Protein AF-A0A8T3R4L8-F1 (afdb_monomer_lite)

Secondary structure (DSSP, 8-state):
----HHHHHHSHHHHHHHHHHTT--THHHHHHHHHHHHHHHHHHHHHHHHHHHHHHHHHHHHHHHTT--TTSHHHHHHHHHHHHHHHHHHHHHHHHHHHHHHHHHHHHHSPPPPPTTSPPSSGGG-------S-PPPSEEESSS-TTSPPPTTS-EEEPPPHHHHHHHTT-EEHHHHHHHH-TT--EE-THHHHHHHHHHHHHHHIIIIIS-PPP----SS----

Sequence (225 aa):
MSVGLQRLREDADAIREGATRKGEDPTLIDRALELDSERRRLLAETESLKAERNAASKRIGEAIKDGAAPDGPEVADLRATSTAAGERIKGLDEALAPTEAALDDQLLRIPNPPDADIPVGGEEANVTVRTWGELLGRDQPLIGEVGADAPADGPIWTRKPHWELGETLDIIDNARGAKIAGSGFPVYKGAGSALQRALINWFLDVHTRENGMTEVWPPAVVNTA

Foldseek 3Di:
DFCDPVCLVVPLPLLLVLCVLVVHHSCLSVLLVVLVVLLVVLVVLLVVLVVLLVVLVVVLVVCVVVPHDCPHPSNVVSVVSNVVSVVVSVVSVVVNVVSVVVSVVSRVPRDDGDDPPDFRDPPVRDDDPDDDDDDFDQKAAPDDDGRDDHDPPHDIDGDDDPVVVCVVVVQWAQPVLCVPPRHPGIDGDDVNVVVVVVVVVVVVCCCVVVVPDDDDDDDPDDDPD

pLDDT: mean 92.64, std 6.11, range [49.28, 98.44]

Structure (mmCIF, N/CA/C/O backbone):
data_AF-A0A8T3R4L8-F1
#
_entry.id   AF-A0A8T3R4L8-F1
#
loop_
_atom_site.group_PDB
_atom_site.id
_atom_site.type_symbol
_atom_site.label_atom_id
_atom_site.label_alt_id
_atom_site.label_comp_id
_atom_site.label_asym_id
_atom_site.label_entity_id
_atom_site.label_seq_id
_atom_site.pdbx_PDB_ins_code
_atom_site.Cartn_x
_atom_site.Cartn_y
_atom_site.Cartn_z
_atom_site.occupancy
_atom_site.B_iso_or_equiv
_atom_site.auth_seq_id
_atom_site.auth_comp_id
_atom_site.auth_asym_id
_atom_site.auth_atom_id
_atom_site.pdbx_PDB_model_num
ATOM 1 N N . MET A 1 1 ? -2.750 -4.997 1.387 1.00 49.28 1 MET A N 1
ATOM 2 C CA . MET A 1 1 ? -2.667 -5.876 2.573 1.00 49.28 1 MET A CA 1
ATOM 3 C C . MET A 1 1 ? -1.897 -5.121 3.639 1.00 49.28 1 MET A C 1
ATOM 5 O O . MET A 1 1 ? -0.700 -4.934 3.465 1.00 49.28 1 MET A O 1
ATOM 9 N N . SER A 1 2 ? -2.593 -4.600 4.648 1.00 67.81 2 SER A N 1
ATOM 10 C CA . SER A 1 2 ? -1.986 -3.921 5.797 1.00 67.81 2 SER A CA 1
ATOM 11 C C . SER A 1 2 ? -1.444 -4.944 6.798 1.00 67.81 2 SER A C 1
ATOM 13 O O . SER A 1 2 ? -1.841 -6.114 6.797 1.00 67.81 2 SER A O 1
ATOM 15 N N . VAL A 1 3 ? -0.522 -4.510 7.656 1.00 80.56 3 VAL A N 1
ATOM 16 C CA . VAL A 1 3 ? -0.105 -5.290 8.823 1.00 80.56 3 VAL A CA 1
ATOM 17 C C . VAL A 1 3 ? -1.321 -5.431 9.741 1.00 80.56 3 VAL A C 1
ATOM 19 O O . VAL A 1 3 ? -1.802 -4.450 10.296 1.00 80.56 3 VAL A O 1
ATOM 22 N N . GLY A 1 4 ? -1.867 -6.641 9.868 1.00 88.62 4 GLY A N 1
ATOM 23 C CA . GLY A 1 4 ? -3.032 -6.874 10.725 1.00 88.62 4 GLY A CA 1
ATOM 24 C C . GLY A 1 4 ? -2.736 -6.573 12.199 1.00 88.62 4 GLY A C 1
ATOM 25 O O . GLY A 1 4 ? -1.610 -6.762 12.660 1.00 88.62 4 GLY A O 1
ATOM 26 N N . LEU A 1 5 ? -3.762 -6.176 12.961 1.00 92.62 5 LEU A N 1
ATOM 27 C CA . LEU A 1 5 ? -3.635 -5.807 14.382 1.00 92.62 5 LEU A CA 1
ATOM 28 C C . LEU A 1 5 ? -2.987 -6.888 15.251 1.00 92.62 5 LEU A C 1
ATOM 30 O O . LEU A 1 5 ? -2.264 -6.571 16.190 1.00 92.62 5 LEU A O 1
ATOM 34 N N . GLN A 1 6 ? -3.236 -8.165 14.954 1.00 93.44 6 GLN A N 1
ATOM 35 C CA . GLN A 1 6 ? -2.597 -9.259 15.682 1.00 93.44 6 GLN A CA 1
ATOM 36 C C . GLN A 1 6 ? -1.076 -9.219 15.504 1.00 93.44 6 GLN A C 1
ATOM 38 O O . GLN A 1 6 ? -0.344 -9.167 16.488 1.00 93.44 6 GLN A O 1
ATOM 43 N N . ARG A 1 7 ? -0.612 -9.151 14.252 1.00 92.31 7 ARG A N 1
ATOM 44 C CA . ARG A 1 7 ? 0.815 -9.082 13.935 1.00 92.31 7 ARG A CA 1
ATOM 45 C C . ARG A 1 7 ? 1.454 -7.806 14.479 1.00 92.31 7 ARG A C 1
ATOM 47 O O . ARG A 1 7 ? 2.560 -7.871 14.992 1.00 92.31 7 ARG A O 1
ATOM 54 N N . LEU A 1 8 ? 0.743 -6.675 14.434 1.00 94.25 8 LEU A N 1
ATOM 55 C CA . LEU A 1 8 ? 1.206 -5.421 15.035 1.00 94.25 8 LEU A CA 1
ATOM 56 C C . LEU A 1 8 ? 1.551 -5.589 16.522 1.00 94.25 8 LEU A C 1
ATOM 58 O O . LEU A 1 8 ? 2.537 -5.031 16.986 1.00 94.25 8 LEU A O 1
ATOM 62 N N . ARG A 1 9 ? 0.749 -6.357 17.267 1.00 94.44 9 ARG A N 1
ATOM 63 C CA . ARG A 1 9 ? 0.952 -6.585 18.705 1.00 94.44 9 ARG A CA 1
ATOM 64 C C . ARG A 1 9 ? 2.033 -7.621 18.995 1.00 94.44 9 ARG A C 1
ATOM 66 O O . ARG A 1 9 ? 2.776 -7.460 19.955 1.00 94.44 9 ARG A O 1
ATOM 73 N N . GLU A 1 10 ? 2.064 -8.696 18.217 1.00 95.56 10 GLU A N 1
ATOM 74 C CA . GLU A 1 10 ? 2.959 -9.836 18.447 1.00 95.56 10 GLU A CA 1
ATOM 75 C C . GLU A 1 10 ? 4.384 -9.575 17.945 1.00 95.56 10 GLU A C 1
ATOM 77 O O . GLU A 1 10 ? 5.328 -10.118 18.509 1.00 95.56 10 GLU A O 1
ATOM 82 N N . ASP A 1 11 ? 4.539 -8.742 16.912 1.00 94.25 11 ASP A N 1
ATOM 83 C CA . ASP A 1 11 ? 5.783 -8.603 16.146 1.00 94.25 11 ASP A CA 1
ATOM 84 C C . ASP A 1 11 ? 6.138 -7.132 15.852 1.00 94.25 11 ASP A C 1
ATOM 86 O O . ASP A 1 11 ? 6.651 -6.775 14.789 1.00 94.25 11 ASP A O 1
ATOM 90 N N . ALA A 1 12 ? 5.818 -6.238 16.794 1.00 94.69 12 ALA A N 1
ATOM 91 C CA . ALA A 1 12 ? 6.016 -4.794 16.646 1.00 94.69 12 ALA A CA 1
ATOM 92 C C . ALA A 1 12 ? 7.463 -4.423 16.287 1.00 94.69 12 ALA A C 1
ATOM 94 O O . ALA A 1 12 ? 7.687 -3.556 15.444 1.00 94.69 12 ALA A O 1
ATOM 95 N N . ASP A 1 13 ? 8.441 -5.086 16.908 1.00 94.38 13 ASP A N 1
ATOM 96 C CA . ASP A 1 13 ? 9.860 -4.790 16.706 1.00 94.38 13 ASP A CA 1
ATOM 97 C C . ASP A 1 13 ? 10.319 -5.123 15.285 1.00 94.38 13 ASP A C 1
ATOM 99 O O . ASP A 1 13 ? 10.977 -4.294 14.657 1.00 94.38 13 ASP A O 1
ATOM 103 N N . ALA A 1 14 ? 9.895 -6.260 14.722 1.00 92.88 14 ALA A N 1
ATOM 104 C CA . ALA A 1 14 ? 10.231 -6.593 13.340 1.00 92.88 14 ALA A CA 1
ATOM 105 C C . ALA A 1 14 ? 9.545 -5.650 12.341 1.00 92.88 14 ALA A C 1
ATOM 107 O O . ALA A 1 14 ? 10.103 -5.337 11.289 1.00 92.88 14 ALA A O 1
ATOM 108 N N . ILE A 1 15 ? 8.343 -5.157 12.659 1.00 94.88 15 ILE A N 1
ATOM 109 C CA . ILE A 1 15 ? 7.658 -4.165 11.820 1.00 94.88 15 ILE A CA 1
ATOM 110 C C . ILE A 1 15 ? 8.384 -2.812 11.884 1.00 94.88 15 ILE A C 1
ATOM 112 O O . ILE A 1 15 ? 8.581 -2.192 10.838 1.00 94.88 15 ILE A O 1
ATOM 116 N N . ARG A 1 16 ? 8.837 -2.372 13.068 1.00 95.25 16 ARG A N 1
ATOM 117 C CA . ARG A 1 16 ? 9.664 -1.157 13.226 1.00 95.25 16 ARG A CA 1
ATOM 118 C C . ARG A 1 16 ? 10.977 -1.268 12.461 1.00 95.25 16 ARG A C 1
ATOM 120 O O . ARG A 1 16 ? 11.362 -0.335 11.754 1.00 95.25 16 ARG A O 1
ATOM 127 N N . GLU A 1 17 ? 11.653 -2.406 12.579 1.00 93.75 17 GLU A N 1
ATOM 128 C CA . GLU A 1 17 ? 12.879 -2.674 11.835 1.00 93.75 17 GLU A CA 1
ATOM 129 C C . GLU A 1 17 ? 12.603 -2.661 10.328 1.00 93.75 17 GLU A C 1
ATOM 131 O O . GLU A 1 17 ? 13.320 -2.010 9.573 1.00 93.75 17 GLU A O 1
ATOM 136 N N . GLY A 1 18 ? 11.521 -3.304 9.886 1.00 93.88 18 GLY A N 1
ATOM 137 C CA . GLY A 1 18 ? 11.107 -3.324 8.488 1.00 93.88 18 GLY A CA 1
ATOM 138 C C . GLY A 1 18 ? 10.806 -1.936 7.919 1.00 93.88 18 GLY A C 1
ATOM 139 O O . GLY A 1 18 ? 11.210 -1.646 6.792 1.00 93.88 18 GLY A O 1
ATOM 140 N N . ALA A 1 19 ? 10.148 -1.070 8.694 1.00 94.19 19 ALA A N 1
ATOM 141 C CA . ALA A 1 19 ? 9.933 0.331 8.334 1.00 94.19 19 ALA A CA 1
ATOM 142 C C . ALA A 1 19 ? 11.269 1.078 8.210 1.00 94.19 19 ALA A C 1
ATOM 144 O O . ALA A 1 19 ? 11.543 1.685 7.178 1.00 94.19 19 ALA A O 1
ATOM 145 N N . THR A 1 20 ? 12.155 0.919 9.196 1.00 94.31 20 THR A N 1
ATOM 146 C CA . THR A 1 20 ? 13.492 1.536 9.188 1.00 94.31 20 THR A CA 1
ATOM 147 C C . THR A 1 20 ? 14.319 1.085 7.981 1.00 94.31 20 THR A C 1
ATOM 149 O O . THR A 1 20 ? 14.926 1.908 7.298 1.00 94.31 20 THR A O 1
ATOM 152 N N . ARG A 1 21 ? 14.302 -0.215 7.654 1.00 93.88 21 ARG A N 1
ATOM 153 C CA . ARG A 1 21 ? 14.977 -0.786 6.474 1.00 93.88 21 ARG A CA 1
ATOM 154 C C . ARG A 1 21 ? 14.448 -0.217 5.155 1.00 93.88 21 ARG A C 1
ATOM 156 O O . ARG A 1 21 ? 15.189 -0.194 4.178 1.00 93.88 21 ARG A O 1
ATOM 163 N N . LYS A 1 22 ? 13.193 0.239 5.126 1.00 92.56 22 LYS A N 1
ATOM 164 C CA . LYS A 1 22 ? 12.566 0.917 3.982 1.00 92.56 22 LYS A CA 1
ATOM 165 C C . LYS A 1 22 ? 12.757 2.437 3.980 1.00 92.56 22 LYS A C 1
ATOM 167 O O . LYS A 1 22 ? 12.274 3.090 3.063 1.00 92.56 22 LYS A O 1
ATOM 172 N N . GLY A 1 23 ? 13.454 2.991 4.974 1.00 91.50 23 GLY A N 1
ATOM 173 C CA . GLY A 1 23 ? 13.623 4.436 5.130 1.00 91.50 23 GLY A CA 1
ATOM 174 C C . GLY A 1 23 ? 12.367 5.158 5.627 1.00 91.50 23 GLY A C 1
ATOM 175 O O . GLY A 1 23 ? 12.284 6.375 5.495 1.00 91.50 23 GLY A O 1
ATOM 176 N N . GLU A 1 24 ? 11.402 4.424 6.183 1.00 93.12 24 GLU A N 1
ATOM 177 C CA . GLU A 1 24 ? 10.160 4.964 6.738 1.00 93.12 24 GLU A CA 1
ATOM 178 C C . GLU A 1 24 ? 10.297 5.251 8.238 1.00 93.12 24 GLU A C 1
ATOM 180 O O . GLU A 1 24 ? 11.146 4.681 8.928 1.00 93.12 24 GLU A O 1
ATOM 185 N N . ASP A 1 25 ? 9.430 6.121 8.757 1.00 93.88 25 ASP A N 1
ATOM 186 C CA . ASP A 1 25 ? 9.415 6.495 10.173 1.00 93.88 25 ASP A CA 1
ATOM 187 C C . ASP A 1 25 ? 8.881 5.341 11.058 1.00 93.88 25 ASP A C 1
ATOM 189 O O . ASP A 1 25 ? 7.700 4.983 10.963 1.00 93.88 25 ASP A O 1
ATOM 193 N N . PRO A 1 26 ? 9.698 4.752 11.958 1.00 94.38 26 PRO A N 1
ATOM 194 C CA . PRO A 1 26 ? 9.255 3.655 12.817 1.00 94.38 26 PRO A CA 1
ATOM 195 C C . PRO A 1 26 ? 8.237 4.091 13.882 1.00 94.38 26 PRO A C 1
ATOM 197 O O . PRO A 1 26 ? 7.519 3.240 14.413 1.00 94.38 26 PRO A O 1
ATOM 200 N N . THR A 1 27 ? 8.109 5.392 14.172 1.00 95.62 27 THR A N 1
ATOM 201 C CA . THR A 1 27 ? 7.123 5.899 15.144 1.00 95.62 27 THR A CA 1
ATOM 202 C C . THR A 1 27 ? 5.682 5.688 14.677 1.00 95.62 27 THR A C 1
ATOM 204 O O . THR A 1 27 ? 4.749 5.698 15.486 1.00 95.62 27 THR A O 1
ATOM 207 N N . LEU A 1 28 ? 5.480 5.395 13.385 1.00 94.25 28 LEU A N 1
ATOM 208 C CA . LEU A 1 28 ? 4.178 5.010 12.854 1.00 94.25 28 LEU A CA 1
ATOM 209 C C . LEU A 1 28 ? 3.610 3.766 13.559 1.00 94.25 28 LEU A C 1
ATOM 211 O O . LEU A 1 28 ? 2.398 3.680 13.774 1.00 94.25 28 LEU A O 1
ATOM 215 N N . ILE A 1 29 ? 4.479 2.827 13.945 1.00 96.19 29 ILE A N 1
ATOM 216 C CA . ILE A 1 29 ? 4.110 1.594 14.647 1.00 96.19 29 ILE A CA 1
ATOM 217 C C . ILE A 1 29 ? 3.700 1.915 16.084 1.00 96.19 29 ILE A C 1
ATOM 219 O O . ILE A 1 29 ? 2.686 1.409 16.564 1.00 96.19 29 ILE A O 1
ATOM 223 N N . ASP A 1 30 ? 4.455 2.786 16.755 1.00 95.75 30 ASP A N 1
ATOM 224 C CA . ASP A 1 30 ? 4.169 3.200 18.130 1.00 95.75 30 ASP A CA 1
ATOM 225 C C . ASP A 1 30 ? 2.808 3.882 18.212 1.00 95.75 30 ASP A C 1
ATOM 227 O O . ASP A 1 30 ? 1.971 3.519 19.040 1.00 95.75 30 ASP A O 1
ATOM 231 N N . ARG A 1 31 ? 2.529 4.783 17.267 1.00 96.38 31 ARG A N 1
ATOM 232 C CA . ARG A 1 31 ? 1.238 5.457 17.195 1.00 96.38 31 ARG A CA 1
ATOM 233 C C . ARG A 1 31 ? 0.079 4.485 16.963 1.00 96.38 31 ARG A C 1
ATOM 235 O O . ARG A 1 31 ? -0.984 4.647 17.560 1.00 96.38 31 ARG A O 1
ATOM 242 N N . ALA A 1 32 ? 0.270 3.468 16.122 1.00 96.88 32 ALA A N 1
ATOM 243 C CA . ALA A 1 32 ? -0.743 2.438 15.901 1.00 96.88 32 ALA A CA 1
ATOM 244 C C . ALA A 1 32 ? -0.991 1.599 17.168 1.00 96.88 32 ALA A C 1
ATOM 246 O O . ALA A 1 32 ? -2.138 1.302 17.497 1.00 96.88 32 ALA A O 1
ATOM 247 N N . LEU A 1 33 ? 0.065 1.257 17.914 1.00 97.44 33 LEU A N 1
ATOM 248 C CA . LEU A 1 33 ? -0.043 0.532 19.184 1.00 97.44 33 LEU A CA 1
ATOM 249 C C . LEU A 1 33 ? -0.745 1.354 20.270 1.00 97.44 33 LEU A C 1
ATOM 251 O O . LEU A 1 33 ? -1.548 0.805 21.026 1.00 97.44 33 LEU A O 1
ATOM 255 N N . GLU A 1 34 ? -0.481 2.660 20.340 1.00 97.88 34 GLU A N 1
ATOM 256 C CA . GLU A 1 34 ? -1.188 3.583 21.234 1.00 97.88 34 GLU A CA 1
ATOM 257 C C 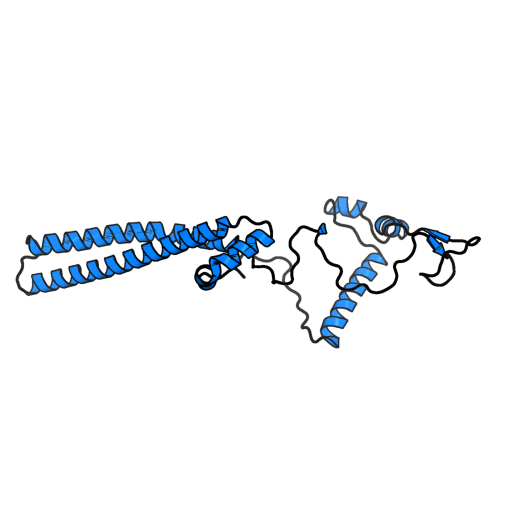. GLU A 1 34 ? -2.686 3.624 20.927 1.00 97.88 34 GLU A C 1
ATOM 259 O O . GLU A 1 34 ? -3.505 3.456 21.830 1.00 97.88 34 GLU A O 1
ATOM 264 N N . LEU A 1 35 ? -3.046 3.805 19.652 1.00 98.00 35 LEU A N 1
ATOM 265 C CA . LEU A 1 35 ? -4.438 3.842 19.200 1.00 98.00 35 LEU A CA 1
ATOM 266 C C . LEU A 1 35 ? -5.149 2.504 19.443 1.00 98.00 35 LEU A C 1
ATOM 268 O O . LEU A 1 35 ? -6.288 2.490 19.905 1.00 98.00 35 LEU A O 1
ATOM 272 N N . ASP A 1 36 ? -4.476 1.375 19.207 1.00 97.69 36 ASP A N 1
ATOM 273 C CA . ASP A 1 36 ? -5.017 0.050 19.523 1.00 97.69 36 ASP A CA 1
ATOM 274 C C . ASP A 1 36 ? -5.214 -0.158 21.033 1.00 97.69 36 ASP A C 1
ATOM 276 O O . ASP A 1 36 ? -6.216 -0.735 21.465 1.00 97.69 36 ASP A O 1
ATOM 280 N N . SER A 1 37 ? -4.267 0.307 21.849 1.00 97.69 37 SER A N 1
ATOM 281 C CA . SER A 1 37 ? -4.367 0.254 23.308 1.00 97.69 37 SER A CA 1
ATOM 282 C C . SER A 1 37 ? -5.551 1.081 23.808 1.00 97.69 37 SER A C 1
ATOM 284 O O . SER A 1 37 ? -6.371 0.582 24.582 1.00 97.69 37 SER A O 1
ATOM 286 N N . GLU A 1 38 ? -5.695 2.307 23.303 1.00 97.94 38 GLU A N 1
ATOM 287 C CA . GLU A 1 38 ? -6.806 3.192 23.643 1.00 97.94 38 GLU A CA 1
ATOM 288 C C . GLU A 1 38 ? -8.145 2.598 23.206 1.00 97.94 38 GLU A C 1
ATOM 290 O O . GLU A 1 38 ? -9.075 2.504 24.006 1.00 97.94 38 GLU A O 1
ATOM 295 N N . ARG A 1 39 ? -8.221 2.071 21.981 1.00 98.00 39 ARG A N 1
ATOM 296 C CA . ARG A 1 39 ? -9.398 1.355 21.482 1.00 98.00 39 ARG A CA 1
ATOM 297 C C . ARG A 1 39 ? -9.801 0.215 22.418 1.00 98.00 39 ARG A C 1
ATOM 299 O O . ARG A 1 39 ? -10.966 0.097 22.794 1.00 98.00 39 ARG A O 1
ATOM 306 N N . ARG A 1 40 ? -8.848 -0.632 22.824 1.00 97.38 40 ARG A N 1
ATOM 307 C CA . ARG A 1 40 ? -9.113 -1.747 23.750 1.00 97.38 40 ARG A CA 1
ATOM 308 C C . ARG A 1 40 ? -9.558 -1.259 25.127 1.00 97.38 40 ARG A C 1
ATOM 310 O O . ARG A 1 40 ? -10.443 -1.878 25.717 1.00 97.38 40 ARG A O 1
ATOM 317 N N . ARG A 1 41 ? -8.985 -0.160 25.624 1.00 97.94 41 ARG A N 1
ATOM 318 C CA . ARG A 1 41 ? -9.375 0.469 26.892 1.00 97.94 41 ARG A CA 1
ATOM 319 C C . ARG A 1 41 ? -10.820 0.970 26.842 1.00 97.94 41 ARG A C 1
ATOM 321 O O . ARG A 1 41 ? -11.599 0.610 27.721 1.00 97.94 41 ARG A O 1
ATOM 328 N N . LEU A 1 42 ? -11.181 1.730 25.806 1.00 97.69 42 LEU A N 1
ATOM 329 C CA . LEU A 1 42 ? -12.536 2.255 25.597 1.00 97.69 42 LEU A CA 1
ATOM 330 C C . LEU A 1 42 ? -13.569 1.123 25.518 1.00 97.69 42 LEU A C 1
ATOM 332 O O . LEU A 1 42 ? -14.606 1.186 26.179 1.00 97.69 42 LEU A O 1
ATOM 336 N N . LEU A 1 43 ? -13.263 0.055 24.774 1.00 97.44 43 LEU A N 1
ATOM 337 C CA . LEU A 1 43 ? -14.128 -1.123 24.668 1.00 97.44 43 LEU A CA 1
ATOM 338 C C . LEU A 1 43 ? -14.308 -1.831 26.018 1.00 97.44 43 LEU A C 1
ATOM 340 O O . LEU A 1 43 ? -15.434 -2.129 26.410 1.00 97.44 43 LEU A O 1
ATOM 344 N N . ALA A 1 44 ? -13.218 -2.074 26.750 1.00 97.75 44 ALA A N 1
ATOM 345 C CA . ALA A 1 44 ? -13.281 -2.740 28.050 1.00 97.75 44 ALA A CA 1
ATOM 346 C C . ALA A 1 44 ? -14.077 -1.922 29.084 1.00 97.75 44 ALA A C 1
ATOM 348 O O . ALA A 1 44 ? -14.893 -2.477 29.821 1.00 97.75 44 ALA A O 1
ATOM 349 N N . GLU A 1 45 ? -13.875 -0.602 29.120 1.00 97.12 45 GLU A N 1
ATOM 350 C CA . GLU A 1 45 ? -14.597 0.305 30.017 1.00 97.12 45 GLU A CA 1
ATOM 351 C C . GLU A 1 45 ? -16.093 0.359 29.677 1.00 97.12 45 GLU A C 1
ATOM 353 O O . GLU A 1 45 ? -16.943 0.277 30.566 1.00 97.12 45 GLU A O 1
ATOM 358 N N . THR A 1 46 ? -16.415 0.400 28.384 1.00 96.81 46 THR A N 1
ATOM 359 C CA . THR A 1 46 ? -17.793 0.366 27.883 1.00 96.81 46 THR A CA 1
ATOM 360 C C . THR A 1 46 ? -18.511 -0.918 28.296 1.00 96.81 46 THR A C 1
ATOM 362 O O . THR A 1 46 ? -19.632 -0.862 28.806 1.00 96.81 46 THR A O 1
ATOM 365 N N . GLU A 1 47 ? -17.874 -2.081 28.141 1.00 96.62 47 GLU A N 1
ATOM 366 C CA . GLU A 1 47 ? -18.461 -3.361 28.554 1.00 96.62 47 GLU A CA 1
ATOM 367 C C . GLU A 1 47 ? -18.632 -3.461 30.078 1.00 96.62 47 GLU A C 1
ATOM 369 O O . GLU A 1 47 ? -19.673 -3.927 30.554 1.00 96.62 47 GLU A O 1
ATOM 374 N N . SER A 1 48 ? -17.678 -2.943 30.859 1.00 96.75 48 SER A N 1
ATOM 375 C CA . SER A 1 48 ? -17.799 -2.871 32.321 1.00 96.75 48 SER A CA 1
ATOM 376 C C . SER A 1 48 ? -18.990 -2.009 32.758 1.00 96.75 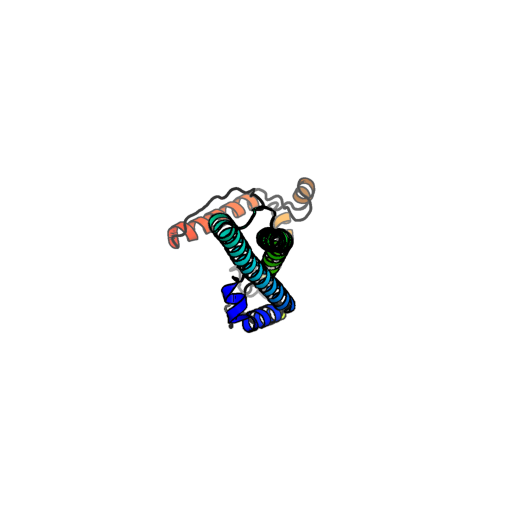48 SER A C 1
ATOM 378 O O . SER A 1 48 ? -19.778 -2.424 33.609 1.00 96.75 48 SER A O 1
ATOM 380 N N . LEU A 1 49 ? -19.169 -0.830 32.156 1.00 96.25 49 LEU A N 1
ATOM 381 C CA . LEU A 1 49 ? -20.280 0.071 32.480 1.00 96.25 49 LEU A CA 1
ATOM 382 C C . LEU A 1 49 ? -21.631 -0.486 32.028 1.00 96.25 49 LEU A C 1
ATOM 384 O O . LEU A 1 49 ? -22.636 -0.308 32.719 1.00 96.25 49 LEU A O 1
ATOM 388 N N . LYS A 1 50 ? -21.683 -1.206 30.898 1.00 95.06 50 LYS A N 1
ATOM 389 C CA . LYS A 1 50 ? -22.895 -1.928 30.480 1.00 95.06 50 LYS A CA 1
ATOM 390 C C . LYS A 1 50 ? -23.284 -2.983 31.514 1.00 95.06 50 LYS A C 1
ATOM 392 O O . LYS A 1 50 ? -24.465 -3.086 31.853 1.00 95.06 50 LYS A O 1
ATOM 397 N N . ALA A 1 51 ? -22.314 -3.735 32.040 1.00 95.69 51 ALA A N 1
ATOM 398 C CA . ALA A 1 51 ? -22.555 -4.711 33.099 1.00 95.69 51 ALA A CA 1
ATOM 399 C C . ALA A 1 51 ? -23.056 -4.042 34.392 1.00 95.69 51 ALA A C 1
ATOM 401 O O . ALA A 1 51 ? -24.050 -4.495 34.964 1.00 95.69 51 ALA A O 1
ATOM 402 N N . GLU A 1 52 ? -22.439 -2.930 34.807 1.00 94.19 52 GLU A N 1
ATOM 403 C CA . GLU A 1 52 ? -22.856 -2.147 35.977 1.00 94.19 52 GLU A CA 1
ATOM 404 C C . GLU A 1 52 ? -24.284 -1.603 35.829 1.00 94.19 52 GLU A C 1
ATOM 406 O O . GLU A 1 52 ? -25.126 -1.813 36.704 1.00 94.19 52 GLU A O 1
ATOM 411 N N . ARG A 1 53 ? -24.602 -0.989 34.684 1.00 94.00 53 ARG A N 1
ATOM 412 C CA . ARG A 1 53 ? -25.942 -0.472 34.371 1.00 94.00 53 ARG A CA 1
ATOM 413 C C . ARG A 1 53 ? -27.001 -1.574 34.402 1.00 94.00 53 ARG A C 1
ATOM 415 O O . ARG A 1 53 ? -28.090 -1.376 34.944 1.00 94.00 53 ARG A O 1
ATOM 422 N N . ASN A 1 54 ? -26.697 -2.740 33.832 1.00 94.56 54 ASN A N 1
ATOM 423 C CA . ASN A 1 54 ? -27.613 -3.880 33.825 1.00 94.56 54 ASN A CA 1
ATOM 424 C C . ASN A 1 54 ? -27.826 -4.433 35.247 1.00 94.56 54 ASN A C 1
ATOM 426 O O . ASN A 1 54 ? -28.956 -4.758 35.615 1.00 94.56 54 ASN A O 1
ATOM 430 N N . ALA A 1 55 ? -26.773 -4.487 36.070 1.00 94.19 55 ALA A N 1
ATOM 431 C CA . ALA A 1 55 ? -26.870 -4.886 37.472 1.00 94.19 55 ALA A CA 1
ATOM 432 C C . ALA A 1 55 ? -27.690 -3.883 38.303 1.00 94.19 55 ALA A C 1
ATOM 434 O O . ALA A 1 55 ? -28.559 -4.300 39.070 1.00 94.19 55 ALA A O 1
ATOM 435 N N . ALA A 1 56 ? -27.476 -2.578 38.113 1.00 92.31 56 ALA A N 1
ATOM 436 C CA . ALA A 1 56 ? -28.271 -1.525 38.745 1.00 92.31 56 ALA A CA 1
ATOM 437 C C . ALA A 1 56 ? -29.751 -1.624 38.341 1.00 92.31 56 ALA A C 1
ATOM 439 O O . ALA A 1 56 ? -30.628 -1.628 39.202 1.00 92.31 56 ALA A O 1
ATOM 440 N N . SER A 1 57 ? -30.032 -1.822 37.049 1.00 91.44 57 SER A N 1
ATOM 441 C CA . SER A 1 57 ? -31.395 -2.019 36.532 1.00 91.44 57 SER A CA 1
ATOM 442 C C . SER A 1 57 ? -32.088 -3.234 37.157 1.00 91.44 57 SER A C 1
ATOM 444 O O . SER A 1 57 ? -33.268 -3.167 37.502 1.00 91.44 57 SER A O 1
ATOM 446 N N . LYS A 1 58 ? -31.354 -4.338 37.355 1.00 94.06 58 LYS A N 1
ATOM 447 C CA . LYS A 1 58 ? -31.873 -5.536 38.025 1.00 94.06 58 LYS A CA 1
ATOM 448 C C . LYS A 1 58 ? -32.204 -5.266 39.496 1.00 94.06 58 LYS A C 1
ATOM 450 O O . LYS A 1 58 ? -33.301 -5.603 39.932 1.00 94.06 58 LYS A O 1
ATOM 455 N N . ARG A 1 59 ? -31.293 -4.611 40.227 1.00 92.31 59 ARG A N 1
ATOM 456 C CA . ARG A 1 59 ? -31.481 -4.251 41.644 1.00 92.31 59 ARG A CA 1
ATOM 457 C C . ARG A 1 59 ? -32.664 -3.308 41.854 1.00 92.31 59 ARG A C 1
ATOM 459 O O . ARG A 1 59 ? -33.386 -3.473 42.824 1.00 92.31 59 ARG A O 1
ATOM 466 N N . ILE A 1 60 ? -32.910 -2.374 40.928 1.00 90.56 60 ILE A N 1
ATOM 467 C CA . ILE A 1 60 ? -34.106 -1.512 40.957 1.00 90.56 60 ILE A CA 1
ATOM 468 C C . ILE A 1 60 ? -35.381 -2.364 40.909 1.00 90.56 60 ILE A C 1
ATOM 470 O O . ILE A 1 60 ? -36.299 -2.148 41.696 1.00 90.56 60 ILE A O 1
ATOM 474 N N . GLY A 1 61 ? -35.439 -3.339 39.995 1.00 90.00 61 GLY A N 1
ATOM 475 C CA . GLY A 1 61 ? -36.586 -4.242 39.875 1.00 90.00 61 GLY A CA 1
ATOM 476 C C . GLY A 1 61 ? -36.784 -5.133 41.104 1.00 90.00 61 GLY A C 1
ATOM 477 O O . GLY A 1 61 ? -37.921 -5.342 41.522 1.00 90.00 61 GLY A O 1
ATOM 478 N N . GLU A 1 62 ? -35.693 -5.630 41.693 1.00 92.75 62 GLU A N 1
ATOM 479 C CA . GLU A 1 62 ? -35.708 -6.421 42.933 1.00 92.75 62 GLU A CA 1
ATOM 480 C C . GLU A 1 62 ? -36.188 -5.583 44.130 1.00 92.75 62 GLU A C 1
ATOM 482 O O . GLU A 1 62 ? -37.153 -5.969 44.781 1.00 92.75 62 GLU A O 1
ATOM 487 N N . ALA A 1 63 ? -35.626 -4.390 44.347 1.00 88.88 63 ALA A N 1
ATOM 488 C CA . ALA A 1 63 ? -36.007 -3.510 45.454 1.00 88.88 63 ALA A CA 1
ATOM 489 C C . ALA A 1 63 ? -37.491 -3.103 45.402 1.00 88.88 63 ALA A C 1
ATOM 491 O O . ALA A 1 63 ? -38.193 -3.164 46.411 1.00 88.88 63 ALA A O 1
ATOM 492 N N . ILE A 1 64 ? -38.005 -2.744 44.218 1.00 89.38 64 ILE A N 1
ATOM 493 C CA . ILE A 1 64 ? -39.430 -2.409 44.042 1.00 89.38 64 ILE A CA 1
ATOM 494 C C . ILE A 1 64 ? -40.319 -3.628 44.337 1.00 89.38 64 ILE A C 1
ATOM 496 O O . ILE A 1 64 ? -41.383 -3.489 44.940 1.00 89.38 64 ILE A O 1
ATOM 500 N N . LYS A 1 65 ? -39.894 -4.830 43.930 1.00 90.38 65 LYS A N 1
ATOM 501 C CA . LYS A 1 65 ? -40.623 -6.077 44.201 1.00 90.38 65 LYS A CA 1
ATOM 502 C C . LYS A 1 65 ? -40.636 -6.428 45.692 1.00 90.38 65 LYS A C 1
ATOM 504 O O . LYS A 1 65 ? -41.648 -6.928 46.178 1.00 90.38 65 LYS A O 1
ATOM 509 N N . ASP A 1 66 ? -39.551 -6.127 46.398 1.00 89.75 66 ASP A N 1
ATOM 510 C CA . ASP A 1 66 ? -39.381 -6.384 47.831 1.00 89.75 66 ASP A CA 1
ATOM 511 C C . ASP A 1 66 ? -40.039 -5.307 48.720 1.00 89.75 66 ASP A C 1
ATOM 513 O O . ASP A 1 66 ? -39.969 -5.371 49.948 1.00 89.75 66 ASP A O 1
ATOM 517 N N . GLY A 1 67 ? -40.751 -4.348 48.114 1.00 85.12 67 GLY A N 1
ATOM 518 C CA . GLY A 1 67 ? -41.593 -3.375 48.812 1.00 85.12 67 GLY A CA 1
ATOM 519 C C . GLY A 1 67 ? -40.957 -2.001 49.017 1.00 85.12 67 GLY A C 1
ATOM 520 O O . GLY A 1 67 ? -41.556 -1.162 49.693 1.00 85.12 67 GLY A O 1
ATOM 521 N N . ALA A 1 68 ? -39.785 -1.736 48.430 1.00 85.88 68 ALA A N 1
ATOM 522 C CA . ALA A 1 68 ? -39.215 -0.394 48.418 1.00 85.88 68 ALA A CA 1
ATOM 523 C C . ALA A 1 68 ? -40.104 0.562 47.605 1.00 85.88 68 ALA A C 1
ATOM 525 O O . ALA A 1 68 ? -40.621 0.220 46.537 1.00 85.88 68 ALA A O 1
ATOM 526 N N . ALA A 1 69 ? -40.268 1.790 48.101 1.00 84.56 69 ALA A N 1
ATOM 527 C CA . ALA A 1 69 ? -41.004 2.818 47.377 1.00 84.56 69 ALA A CA 1
ATOM 528 C C . ALA A 1 69 ? -40.277 3.154 46.055 1.00 84.56 69 ALA A C 1
ATOM 530 O O . ALA A 1 69 ? -39.065 3.374 46.086 1.00 84.56 69 ALA A O 1
ATOM 531 N N . PRO A 1 70 ? -40.984 3.259 44.911 1.00 82.44 70 PRO A N 1
ATOM 532 C CA . PRO A 1 70 ? -40.375 3.592 43.618 1.00 82.44 70 PRO A CA 1
ATOM 533 C C . PRO A 1 70 ? -39.579 4.906 43.606 1.00 82.44 70 PRO A C 1
ATOM 535 O O . PRO A 1 70 ? -38.614 5.021 42.852 1.00 82.44 70 PRO A O 1
ATOM 538 N N . ASP A 1 71 ? -39.974 5.850 44.465 1.00 84.19 71 ASP A N 1
ATOM 539 C CA . ASP A 1 71 ? -39.337 7.159 44.661 1.00 84.19 71 ASP A CA 1
ATOM 540 C C . ASP A 1 71 ? -38.569 7.238 45.996 1.00 84.19 71 ASP A C 1
ATOM 542 O O . ASP A 1 71 ? -38.221 8.315 46.478 1.00 84.19 71 ASP A O 1
ATOM 546 N N . GLY A 1 72 ? -38.341 6.089 46.638 1.00 86.00 72 GLY A N 1
ATOM 547 C CA . GLY A 1 72 ? -37.566 5.991 47.866 1.00 86.00 72 GLY A CA 1
ATOM 548 C C . GLY A 1 72 ? -36.065 6.198 47.620 1.00 86.00 72 GLY A C 1
ATOM 549 O O . GLY A 1 72 ? -35.586 5.981 46.504 1.00 86.00 72 GLY A O 1
ATOM 550 N N . PRO A 1 73 ? -35.300 6.568 48.661 1.00 85.75 73 PRO A N 1
ATOM 551 C CA . PRO A 1 73 ? -33.872 6.878 48.543 1.00 85.75 73 PRO A CA 1
ATOM 552 C C . PRO A 1 73 ? -33.045 5.724 47.947 1.00 85.75 73 PRO A C 1
ATOM 554 O O . PRO A 1 73 ? -32.186 5.961 47.108 1.00 85.75 73 PRO A O 1
ATOM 557 N N . GLU A 1 74 ? -33.371 4.471 48.279 1.00 83.81 74 GLU A N 1
ATOM 558 C CA . GLU A 1 74 ? -32.685 3.281 47.747 1.00 83.81 74 GLU A CA 1
ATOM 559 C C . GLU A 1 74 ? -32.849 3.115 46.223 1.00 83.81 74 GLU A C 1
ATOM 561 O O . GLU A 1 74 ? -31.889 2.827 45.506 1.00 83.81 74 GLU A O 1
ATOM 566 N N . VAL A 1 75 ? -34.062 3.332 45.701 1.00 88.50 75 VAL A N 1
ATOM 567 C CA . VAL A 1 75 ? -34.336 3.251 44.257 1.00 88.50 75 VAL A CA 1
ATOM 568 C C . VAL A 1 75 ? -33.765 4.471 43.529 1.00 88.50 75 VAL A C 1
ATOM 570 O O . VAL A 1 75 ? -33.280 4.339 42.403 1.00 88.50 75 VAL A O 1
ATOM 573 N N . ALA A 1 76 ? -33.789 5.648 44.162 1.00 89.94 76 ALA A N 1
ATOM 574 C CA . ALA A 1 76 ? -33.221 6.875 43.613 1.00 89.94 76 ALA A CA 1
ATOM 575 C C . ALA A 1 76 ? -31.703 6.759 43.393 1.00 89.94 76 ALA A C 1
ATOM 577 O O . ALA A 1 76 ? -31.226 7.086 42.304 1.00 89.94 76 ALA A O 1
ATOM 578 N N . ASP A 1 77 ? -30.966 6.212 44.365 1.00 88.56 77 ASP A N 1
ATOM 579 C CA . ASP A 1 77 ? -29.517 6.007 44.263 1.00 88.56 77 ASP A CA 1
ATOM 580 C C . ASP A 1 77 ? -29.161 5.033 43.129 1.00 88.56 77 ASP A C 1
ATOM 582 O O . ASP A 1 77 ? -28.313 5.329 42.284 1.00 88.56 77 ASP A O 1
ATOM 586 N N . LEU A 1 78 ? -29.871 3.902 43.026 1.00 89.56 78 LEU A N 1
ATOM 587 C CA . LEU A 1 78 ? -29.653 2.932 41.946 1.00 89.56 78 LEU A CA 1
ATOM 588 C C . LEU A 1 78 ? -29.980 3.511 40.559 1.00 89.56 78 LEU A C 1
ATOM 590 O O . LEU A 1 78 ? -29.282 3.220 39.580 1.00 89.56 78 LEU A O 1
ATOM 594 N N . ARG A 1 79 ? -31.028 4.341 40.453 1.00 91.25 79 ARG A N 1
ATOM 595 C CA . ARG A 1 79 ? -31.355 5.063 39.212 1.00 91.25 79 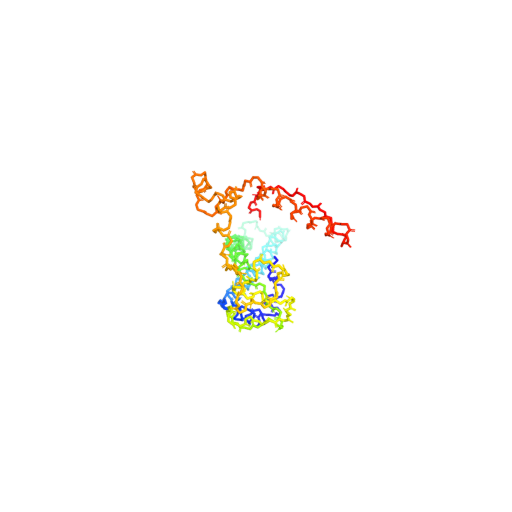ARG A CA 1
ATOM 596 C C . ARG A 1 79 ? -30.257 6.058 38.853 1.00 91.25 79 ARG A C 1
ATOM 598 O O . ARG A 1 79 ? -29.887 6.123 37.684 1.00 91.25 79 ARG A O 1
ATOM 605 N N . ALA A 1 80 ? -29.713 6.784 39.829 1.00 91.75 80 ALA A N 1
ATOM 606 C CA . ALA A 1 80 ? -28.607 7.709 39.608 1.00 91.75 80 ALA A CA 1
ATOM 607 C C . ALA A 1 80 ? -27.361 6.979 39.080 1.00 91.75 80 ALA A C 1
ATOM 609 O O . ALA A 1 80 ? -26.800 7.406 38.071 1.00 91.75 80 ALA A O 1
ATOM 610 N N . THR A 1 81 ? -26.989 5.834 39.667 1.00 90.25 81 THR A N 1
ATOM 611 C CA . THR A 1 81 ? -25.893 4.984 39.162 1.00 90.25 81 THR A CA 1
ATOM 612 C C . THR A 1 81 ? -26.145 4.522 37.726 1.00 90.25 81 THR A C 1
ATOM 614 O O . THR A 1 81 ? -25.268 4.641 36.872 1.00 90.25 81 THR A O 1
ATOM 617 N N . SER A 1 82 ? -27.355 4.036 37.425 1.00 92.75 82 SER A N 1
ATOM 618 C CA . SER A 1 82 ? -27.707 3.585 36.073 1.00 92.75 82 SER A CA 1
ATOM 619 C C . SER A 1 82 ? -27.636 4.717 35.040 1.00 92.75 82 SER A C 1
ATOM 621 O O . SER A 1 82 ? -27.181 4.492 33.917 1.00 92.75 82 SER A O 1
ATOM 623 N N . THR A 1 83 ? -28.087 5.921 35.397 1.00 93.94 83 THR A N 1
ATOM 624 C CA . THR A 1 83 ? -28.032 7.102 34.523 1.00 93.94 83 THR A CA 1
ATOM 625 C C . THR A 1 83 ? -26.592 7.551 34.296 1.00 93.94 83 THR A C 1
ATOM 627 O O . THR A 1 83 ? -26.191 7.707 33.145 1.00 93.94 83 THR A O 1
ATOM 630 N N . ALA A 1 84 ? -25.786 7.661 35.357 1.00 94.00 84 ALA A N 1
ATOM 631 C CA . ALA A 1 84 ? -24.377 8.043 35.261 1.00 94.00 84 ALA A CA 1
ATOM 632 C C . ALA A 1 84 ? -23.563 7.052 34.408 1.00 94.00 84 ALA A C 1
ATOM 634 O O . ALA A 1 84 ? -22.757 7.461 33.570 1.00 94.00 84 ALA A O 1
ATOM 635 N N . ALA A 1 85 ? -23.814 5.745 34.556 1.00 94.44 85 ALA A N 1
ATOM 636 C CA . ALA A 1 85 ? -23.215 4.728 33.695 1.00 94.44 85 ALA A CA 1
ATOM 637 C C . ALA A 1 85 ? -23.631 4.913 32.224 1.00 94.44 85 ALA A C 1
ATOM 639 O O . ALA A 1 85 ? -22.797 4.796 31.330 1.00 94.44 85 ALA A O 1
ATOM 640 N N . GLY A 1 86 ? -24.900 5.249 31.965 1.00 95.12 86 GLY A N 1
ATOM 641 C CA . GLY A 1 86 ? -25.402 5.554 30.622 1.00 95.12 86 GLY A CA 1
ATOM 642 C C . GLY A 1 86 ? -24.729 6.770 29.978 1.00 95.12 86 GLY A C 1
ATOM 643 O O . GLY A 1 86 ? -24.339 6.704 28.813 1.00 95.12 86 GLY A O 1
ATOM 644 N N . GLU A 1 87 ? -24.545 7.854 30.733 1.00 95.94 87 GLU A N 1
ATOM 645 C CA . GLU A 1 87 ? -23.847 9.060 30.266 1.00 95.94 87 GLU A CA 1
ATOM 646 C C . GLU A 1 87 ? -22.377 8.776 29.940 1.00 95.94 87 GLU A C 1
ATOM 648 O O . GLU A 1 87 ? -21.876 9.202 28.899 1.00 95.94 87 GLU A O 1
ATOM 653 N N . ARG A 1 88 ? -21.693 7.997 30.786 1.00 95.94 88 ARG A N 1
ATOM 654 C CA . ARG A 1 88 ? -20.290 7.630 30.566 1.00 95.94 88 ARG A CA 1
ATOM 655 C C . ARG A 1 88 ? -20.110 6.693 29.373 1.00 95.94 88 ARG A C 1
ATOM 657 O O . ARG A 1 88 ? -19.189 6.907 28.593 1.00 95.94 88 ARG A O 1
ATOM 664 N N . ILE A 1 89 ? -21.005 5.717 29.182 1.00 95.75 89 ILE A N 1
ATOM 665 C CA . ILE A 1 89 ? -21.027 4.868 27.976 1.00 95.75 89 ILE A CA 1
ATOM 666 C C . ILE A 1 89 ? -21.125 5.736 26.722 1.00 95.75 89 ILE A C 1
ATOM 668 O O . ILE A 1 89 ? -20.337 5.559 25.801 1.00 95.75 89 ILE A O 1
ATOM 672 N N . LYS A 1 90 ? -22.036 6.716 26.712 1.00 95.69 90 LYS A N 1
ATOM 673 C CA . LYS A 1 90 ? -22.206 7.608 25.563 1.00 95.69 90 LYS A CA 1
ATOM 674 C C . LYS A 1 90 ? -20.912 8.358 25.222 1.00 95.69 90 LYS A C 1
ATOM 676 O O . LYS A 1 90 ? -20.532 8.402 24.058 1.00 95.69 90 LYS A O 1
ATOM 681 N N . GLY A 1 91 ? -20.219 8.899 26.226 1.00 95.88 91 GLY A N 1
ATOM 682 C CA . GLY A 1 91 ? -18.938 9.582 26.014 1.00 95.88 91 GLY A CA 1
ATOM 683 C C . GLY A 1 91 ? -17.828 8.656 25.499 1.00 95.88 91 GLY A C 1
ATOM 684 O O . GLY A 1 91 ? -17.026 9.066 24.663 1.00 95.88 91 GLY A O 1
ATOM 685 N N . LEU A 1 92 ? -17.790 7.401 25.957 1.00 95.75 92 LEU A N 1
ATOM 686 C CA . LEU A 1 92 ? -16.828 6.405 25.470 1.00 95.75 92 LEU A CA 1
ATOM 687 C C . LEU A 1 92 ? -17.116 5.995 24.020 1.00 95.75 92 LEU A C 1
ATOM 689 O O . LEU A 1 92 ? -16.185 5.921 23.222 1.00 95.75 92 LEU A O 1
ATOM 693 N N . ASP A 1 93 ? -18.386 5.789 23.666 1.00 92.94 93 ASP A N 1
ATOM 694 C CA . ASP A 1 93 ? -18.803 5.468 22.297 1.00 92.94 93 ASP A CA 1
ATOM 695 C C . ASP A 1 93 ? -18.487 6.630 21.330 1.00 92.94 93 ASP A C 1
ATOM 697 O O . ASP A 1 93 ? -18.008 6.403 20.217 1.00 92.94 93 ASP A O 1
ATOM 701 N N . GLU A 1 94 ? -18.677 7.883 21.768 1.00 95.75 94 GLU A N 1
ATOM 702 C CA . GLU A 1 94 ? -18.296 9.089 21.011 1.00 95.75 94 GLU A CA 1
ATOM 703 C C . GLU A 1 94 ? -16.771 9.188 20.786 1.00 95.75 94 GLU A C 1
ATOM 705 O O . GLU A 1 94 ? -16.335 9.688 19.748 1.00 95.75 94 GLU A O 1
ATOM 710 N N . ALA A 1 95 ? -15.954 8.679 21.715 1.00 95.38 95 ALA A N 1
ATOM 711 C CA . ALA A 1 95 ? -14.493 8.628 21.592 1.00 95.38 95 ALA A CA 1
ATOM 712 C C . ALA A 1 95 ? -13.976 7.410 20.799 1.00 95.38 95 ALA A C 1
ATOM 714 O O . ALA A 1 95 ? -12.860 7.437 20.268 1.00 95.38 95 ALA A O 1
ATOM 715 N N . LEU A 1 96 ? -14.771 6.342 20.695 1.00 96.81 96 LEU A N 1
ATOM 716 C CA . LEU A 1 96 ? -14.365 5.095 20.052 1.00 96.81 96 LEU A CA 1
ATOM 717 C C . LEU A 1 96 ? -14.250 5.250 18.533 1.00 96.81 96 LEU A C 1
ATOM 719 O O . LEU A 1 96 ? -13.199 4.951 17.971 1.00 96.81 96 LEU A O 1
ATOM 723 N N . ALA A 1 97 ? -15.287 5.775 17.878 1.00 94.50 97 ALA A N 1
ATOM 724 C CA . ALA A 1 97 ? -15.318 5.933 16.422 1.00 94.50 97 ALA A CA 1
ATOM 725 C C . ALA A 1 97 ? -14.120 6.724 15.839 1.00 94.50 97 ALA A C 1
ATOM 727 O O . ALA A 1 97 ? -13.499 6.237 14.892 1.00 94.50 97 ALA A O 1
ATOM 728 N N . PRO A 1 98 ? -13.729 7.902 16.373 1.00 97.25 98 PRO A N 1
ATOM 729 C CA . PRO A 1 98 ? -12.550 8.611 15.873 1.00 97.25 98 PRO A CA 1
ATOM 730 C C . PRO A 1 98 ? -11.239 7.871 16.173 1.00 97.25 98 PRO A C 1
ATOM 732 O O . PRO A 1 98 ? -10.314 7.939 15.367 1.00 97.25 98 PRO A O 1
ATOM 735 N N . THR A 1 99 ? -11.153 7.145 17.294 1.00 98.00 99 THR A N 1
ATOM 736 C CA . THR A 1 99 ? -9.990 6.301 17.614 1.00 98.00 99 THR A CA 1
ATOM 737 C C . THR A 1 99 ? -9.836 5.162 16.606 1.00 98.00 99 THR A C 1
ATOM 739 O O . THR A 1 99 ? -8.729 4.909 16.140 1.00 98.00 99 THR A O 1
ATOM 742 N N . GLU A 1 100 ? -10.935 4.501 16.234 1.00 97.00 100 GLU A N 1
ATOM 743 C CA . GLU A 1 100 ? -10.936 3.440 15.222 1.00 97.00 100 GLU A CA 1
ATOM 744 C C . GLU A 1 100 ? -10.560 3.978 13.839 1.00 97.00 100 GLU A C 1
ATOM 746 O O . GLU A 1 100 ? -9.671 3.427 13.198 1.00 97.00 100 GLU A O 1
ATOM 751 N N . ALA A 1 101 ? -11.137 5.107 13.421 1.00 96.31 101 ALA A N 1
ATOM 752 C CA . ALA A 1 101 ? -10.787 5.734 12.147 1.00 96.31 101 ALA A CA 1
ATOM 753 C C . ALA A 1 101 ? -9.308 6.158 12.087 1.00 96.31 101 ALA A C 1
ATOM 755 O O . ALA A 1 101 ? -8.646 5.972 11.067 1.00 96.31 101 ALA A O 1
ATOM 756 N N . ALA A 1 102 ? -8.773 6.705 13.184 1.00 97.31 102 ALA A N 1
ATOM 757 C CA . ALA A 1 102 ? -7.360 7.059 13.277 1.00 97.31 102 ALA A CA 1
ATOM 758 C C . ALA A 1 102 ? -6.455 5.819 13.256 1.00 97.31 102 ALA A C 1
ATOM 760 O O . ALA A 1 102 ? -5.382 5.861 12.659 1.00 97.31 102 ALA A O 1
ATOM 761 N N . LEU A 1 103 ? -6.871 4.723 13.898 1.00 96.94 103 LEU A N 1
ATOM 762 C CA . LEU A 1 103 ? -6.143 3.457 13.869 1.00 96.94 103 LEU A CA 1
ATOM 763 C C . LEU A 1 103 ? -6.101 2.884 12.451 1.00 96.94 103 LEU A C 1
ATOM 765 O O . LEU A 1 103 ? -5.027 2.504 11.994 1.00 96.94 103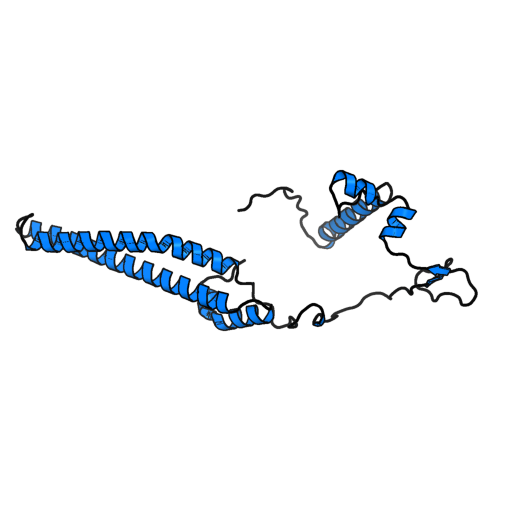 LEU A O 1
ATOM 769 N N . ASP A 1 104 ? -7.229 2.866 11.746 1.00 95.19 104 ASP A N 1
ATOM 770 C CA . ASP A 1 104 ? -7.307 2.359 10.375 1.00 95.19 104 ASP A CA 1
ATOM 771 C C . ASP A 1 104 ? -6.437 3.183 9.415 1.00 95.19 104 ASP A C 1
ATOM 773 O O . ASP A 1 104 ? -5.642 2.608 8.668 1.00 95.19 104 ASP A O 1
ATOM 777 N N . ASP A 1 105 ? -6.502 4.519 9.481 1.00 94.44 105 ASP A N 1
ATOM 778 C CA . ASP A 1 105 ? -5.619 5.398 8.698 1.00 94.44 105 ASP A CA 1
ATOM 779 C C . ASP A 1 105 ? -4.140 5.124 9.004 1.00 94.44 105 ASP A C 1
ATOM 781 O O . ASP A 1 105 ? -3.313 5.019 8.097 1.00 94.44 105 ASP A O 1
ATOM 785 N N . GLN A 1 106 ? -3.807 4.931 10.281 1.00 95.38 106 GLN A N 1
ATOM 786 C CA . GLN A 1 106 ? -2.441 4.643 10.693 1.00 95.38 106 GLN A CA 1
ATOM 787 C C . GLN A 1 106 ? -1.953 3.288 10.161 1.00 95.38 106 GLN A C 1
ATOM 789 O O . GLN A 1 106 ? -0.833 3.189 9.660 1.00 95.38 106 GLN A O 1
ATOM 794 N N . LEU A 1 107 ? -2.790 2.249 10.215 1.00 94.12 107 LEU A N 1
ATOM 795 C CA . LEU A 1 107 ? -2.466 0.917 9.698 1.00 94.12 107 LEU A CA 1
ATOM 796 C C . LEU A 1 107 ? -2.251 0.906 8.179 1.00 94.12 107 LEU A C 1
ATOM 798 O O . LEU A 1 107 ? -1.453 0.104 7.690 1.00 94.12 107 LEU A O 1
ATOM 802 N N . LEU A 1 108 ? -2.936 1.777 7.432 1.00 93.12 108 LEU A N 1
ATOM 803 C CA . LEU A 1 108 ? -2.759 1.914 5.982 1.00 93.12 108 LEU A CA 1
ATOM 804 C C . LEU A 1 108 ? -1.411 2.539 5.599 1.00 93.12 108 LEU A C 1
ATOM 806 O O . LEU A 1 108 ? -0.927 2.306 4.492 1.00 93.12 108 LEU A O 1
ATOM 810 N N . ARG A 1 109 ? -0.795 3.305 6.507 1.00 92.75 109 ARG A N 1
ATOM 811 C CA . ARG A 1 109 ? 0.511 3.949 6.297 1.00 92.75 109 ARG A CA 1
ATOM 812 C C . ARG A 1 109 ? 1.692 3.049 6.637 1.00 92.75 109 ARG A C 1
ATOM 814 O O . ARG A 1 109 ? 2.796 3.305 6.170 1.00 92.75 109 ARG A O 1
ATOM 821 N N . ILE A 1 110 ? 1.485 2.011 7.448 1.00 93.69 110 ILE A N 1
ATOM 822 C CA . ILE A 1 110 ? 2.560 1.086 7.817 1.00 93.69 110 ILE A CA 1
ATOM 823 C C . ILE A 1 110 ? 2.931 0.242 6.585 1.00 93.69 110 ILE A C 1
ATOM 825 O O . ILE A 1 110 ? 2.086 -0.506 6.076 1.00 93.69 110 ILE A O 1
ATOM 829 N N . PRO A 1 111 ? 4.185 0.309 6.097 1.00 90.88 111 PRO A N 1
ATOM 830 C CA . PRO A 1 111 ? 4.604 -0.471 4.943 1.00 90.88 111 PRO A CA 1
ATOM 831 C C . PRO A 1 111 ? 4.635 -1.964 5.284 1.00 90.88 111 PRO A C 1
ATOM 833 O O . PRO A 1 111 ? 4.926 -2.367 6.410 1.00 90.88 111 PRO A O 1
ATOM 836 N N . ASN A 1 112 ? 4.420 -2.818 4.282 1.00 89.94 112 ASN A N 1
ATOM 837 C CA . ASN A 1 112 ? 4.673 -4.247 4.461 1.00 89.94 112 ASN A CA 1
ATOM 838 C C . ASN A 1 112 ? 6.173 -4.469 4.755 1.00 89.94 112 ASN A C 1
ATOM 840 O O . ASN A 1 112 ? 6.989 -3.921 4.002 1.00 89.94 112 ASN A O 1
ATOM 844 N N . PRO A 1 113 ? 6.565 -5.251 5.778 1.00 89.31 113 PRO A N 1
ATOM 845 C CA . PRO A 1 113 ? 7.973 -5.518 6.055 1.00 89.31 113 PRO A CA 1
ATOM 846 C C . PRO A 1 113 ? 8.692 -6.134 4.841 1.00 89.31 113 PRO A C 1
ATOM 848 O O . PRO A 1 113 ? 8.103 -6.976 4.155 1.00 89.31 113 PRO A O 1
ATOM 851 N N . PRO A 1 114 ? 9.927 -5.701 4.530 1.00 91.75 114 PRO A N 1
ATOM 852 C CA . PRO A 1 114 ? 10.723 -6.315 3.475 1.00 91.75 114 PRO A CA 1
ATOM 853 C C . PRO A 1 114 ? 11.155 -7.729 3.876 1.00 91.75 114 PRO A C 1
ATOM 855 O O . PRO A 1 114 ? 11.337 -8.020 5.059 1.00 91.75 114 PRO A O 1
ATOM 858 N N . ASP A 1 115 ? 11.365 -8.591 2.881 1.00 92.69 115 ASP A N 1
ATOM 859 C CA . ASP A 1 115 ? 11.995 -9.893 3.104 1.00 92.69 115 ASP A CA 1
ATOM 860 C C . ASP A 1 115 ? 13.425 -9.714 3.667 1.00 92.69 115 ASP A C 1
ATOM 862 O O . ASP A 1 115 ? 14.052 -8.656 3.510 1.00 92.69 115 ASP A O 1
ATOM 866 N N . ALA A 1 116 ? 13.935 -10.718 4.380 1.00 91.25 116 ALA A N 1
ATOM 867 C CA . ALA A 1 116 ? 15.266 -10.684 4.983 1.00 91.25 116 ALA A CA 1
ATOM 868 C C . ALA A 1 116 ? 16.367 -10.509 3.925 1.00 91.25 116 ALA A C 1
ATOM 870 O O . ALA A 1 116 ? 17.329 -9.785 4.172 1.00 91.25 116 ALA A O 1
ATOM 871 N N . ASP A 1 117 ? 16.169 -11.070 2.729 1.00 92.44 117 ASP A N 1
ATOM 872 C CA . ASP A 1 117 ? 17.160 -11.047 1.648 1.00 92.44 117 ASP A CA 1
ATOM 873 C C . ASP A 1 117 ? 17.199 -9.717 0.872 1.00 92.44 117 ASP A C 1
ATOM 875 O O . ASP A 1 117 ? 18.037 -9.533 -0.013 1.00 92.44 117 ASP A O 1
ATOM 879 N N . ILE A 1 118 ? 16.308 -8.767 1.182 1.00 93.38 118 ILE A N 1
ATOM 880 C CA . ILE A 1 118 ? 16.267 -7.464 0.506 1.00 93.38 118 ILE A CA 1
ATOM 881 C C . ILE A 1 118 ? 17.395 -6.553 1.025 1.00 93.38 118 ILE A C 1
ATOM 883 O O . ILE A 1 118 ? 17.408 -6.232 2.223 1.00 93.38 118 ILE A O 1
ATOM 887 N N . PRO A 1 119 ? 18.307 -6.078 0.149 1.00 93.44 119 PRO A N 1
ATOM 888 C CA . PRO A 1 119 ? 19.349 -5.128 0.525 1.00 93.44 119 PRO A CA 1
ATOM 889 C C . PRO A 1 119 ? 18.765 -3.837 1.106 1.00 93.44 119 PRO A C 1
ATOM 891 O O . PRO A 1 119 ? 17.743 -3.338 0.639 1.00 93.44 119 PRO A O 1
ATOM 894 N N . VAL A 1 120 ? 19.429 -3.290 2.124 1.00 93.81 120 VAL A N 1
ATOM 895 C CA . VAL A 1 120 ? 19.052 -2.009 2.737 1.00 93.81 120 VAL A CA 1
ATOM 896 C C . VAL A 1 120 ? 19.772 -0.875 2.011 1.00 93.81 120 VAL A C 1
ATOM 898 O O . VAL A 1 120 ? 20.997 -0.903 1.901 1.00 93.81 120 VAL A O 1
ATOM 901 N N . GLY A 1 121 ? 19.022 0.128 1.557 1.00 91.00 121 GLY A N 1
ATOM 902 C CA . GLY A 1 121 ? 19.547 1.317 0.884 1.00 91.00 121 GLY A CA 1
ATOM 903 C C . GLY A 1 121 ? 18.626 1.807 -0.232 1.00 91.00 121 GLY A C 1
ATOM 904 O O . GLY A 1 121 ? 17.515 1.301 -0.395 1.00 91.00 121 GLY A O 1
ATOM 905 N N . GLY A 1 122 ? 19.085 2.812 -0.974 1.00 89.88 122 GLY A N 1
ATOM 906 C CA . GLY A 1 122 ? 18.426 3.300 -2.180 1.00 89.88 122 GLY A CA 1
ATOM 907 C C . GLY A 1 122 ? 18.796 2.479 -3.416 1.00 89.88 122 GLY A C 1
ATOM 908 O O . GLY A 1 122 ? 19.204 1.318 -3.334 1.00 89.88 122 GLY A O 1
ATOM 909 N N . GLU A 1 123 ? 18.674 3.093 -4.593 1.00 91.81 123 GLU A N 1
ATOM 910 C CA . GLU A 1 123 ? 18.992 2.447 -5.872 1.00 91.81 123 GLU A CA 1
ATOM 911 C C . GLU A 1 123 ? 20.447 1.955 -5.949 1.00 91.81 123 GLU A C 1
ATOM 913 O O . GLU A 1 123 ? 20.733 0.974 -6.634 1.00 91.81 123 GLU A O 1
ATOM 918 N N . GLU A 1 124 ? 21.360 2.596 -5.218 1.00 94.38 124 GLU A N 1
ATOM 919 C CA . GLU A 1 124 ? 22.772 2.229 -5.124 1.00 94.38 124 GLU A CA 1
ATOM 920 C C . GLU A 1 124 ? 23.023 0.889 -4.420 1.00 94.38 124 GLU A C 1
ATOM 922 O O . GLU A 1 124 ? 24.070 0.278 -4.635 1.00 94.38 124 GLU A O 1
ATOM 927 N N . ALA A 1 125 ? 22.077 0.423 -3.599 1.00 95.38 125 ALA A N 1
ATOM 928 C CA . ALA A 1 125 ? 22.156 -0.863 -2.911 1.00 95.38 125 ALA A CA 1
ATOM 929 C C . ALA A 1 125 ? 21.587 -2.024 -3.746 1.00 95.38 125 ALA A C 1
ATOM 931 O O . ALA A 1 125 ? 21.660 -3.180 -3.319 1.00 95.38 125 ALA A O 1
ATOM 932 N N . ASN A 1 126 ? 21.029 -1.749 -4.933 1.00 95.44 126 ASN A N 1
ATOM 933 C CA . ASN A 1 126 ? 20.495 -2.788 -5.809 1.00 95.44 126 ASN A CA 1
ATOM 934 C C . ASN A 1 126 ? 21.596 -3.761 -6.252 1.00 95.44 126 ASN A C 1
ATOM 936 O O . ASN A 1 126 ? 22.624 -3.372 -6.808 1.00 95.44 126 ASN A O 1
ATOM 940 N N . VAL A 1 127 ? 21.343 -5.058 -6.067 1.00 96.25 127 VAL A N 1
ATOM 941 C CA . VAL A 1 127 ? 22.285 -6.127 -6.418 1.00 96.25 127 VAL A CA 1
ATOM 942 C C . VAL A 1 127 ? 21.873 -6.782 -7.732 1.00 96.25 127 VAL A C 1
ATOM 944 O O . VAL A 1 127 ? 20.741 -7.235 -7.901 1.00 96.25 127 VAL A O 1
ATOM 947 N N . THR A 1 128 ? 22.814 -6.884 -8.673 1.00 95.62 128 THR A N 1
ATOM 948 C CA . THR A 1 128 ? 22.601 -7.645 -9.911 1.00 95.62 128 THR A CA 1
ATOM 949 C C . THR A 1 128 ? 22.660 -9.142 -9.612 1.00 95.62 128 THR A C 1
ATOM 951 O O . THR A 1 128 ? 23.733 -9.684 -9.365 1.00 95.62 128 THR A O 1
ATOM 954 N N . VAL A 1 129 ? 21.509 -9.819 -9.659 1.00 96.44 129 VAL A N 1
ATOM 955 C CA . VAL A 1 129 ? 21.411 -11.270 -9.399 1.00 96.44 129 VAL A CA 1
ATOM 956 C C . VAL A 1 129 ? 21.623 -12.131 -10.645 1.00 96.44 129 VAL A C 1
ATOM 958 O O . VAL A 1 129 ? 21.993 -13.298 -10.543 1.00 96.44 129 VAL A O 1
ATOM 961 N N . ARG A 1 130 ? 21.373 -11.576 -11.837 1.00 97.06 130 ARG A N 1
ATOM 962 C CA . ARG A 1 130 ? 21.541 -12.269 -13.118 1.00 97.06 130 ARG A CA 1
ATOM 963 C C . ARG A 1 130 ? 21.683 -11.264 -14.254 1.00 97.06 130 ARG A C 1
ATOM 965 O O . ARG A 1 130 ? 20.940 -10.289 -14.311 1.00 97.06 130 ARG A O 1
ATOM 972 N N . THR A 1 131 ? 22.571 -11.562 -15.194 1.00 95.62 131 THR A N 1
ATOM 973 C CA . THR A 1 131 ? 22.661 -10.901 -16.501 1.00 95.62 131 THR A CA 1
ATOM 974 C C . THR A 1 131 ? 22.374 -11.916 -17.607 1.00 95.62 131 THR A C 1
ATOM 976 O O . THR A 1 131 ? 22.513 -13.125 -17.407 1.00 95.62 131 THR A O 1
ATOM 979 N N . TRP A 1 132 ? 21.909 -11.444 -18.763 1.00 95.81 132 TRP A N 1
ATOM 980 C CA . TRP A 1 132 ? 21.656 -12.288 -19.929 1.00 95.81 132 TRP A CA 1
ATOM 981 C C . TRP A 1 132 ? 21.923 -11.508 -21.214 1.00 95.81 132 TRP A C 1
ATOM 983 O O . TRP A 1 132 ? 21.562 -10.334 -21.307 1.00 95.81 132 TRP A O 1
ATOM 993 N N . GLY A 1 133 ? 22.522 -12.180 -22.197 1.00 90.44 133 GLY A N 1
ATOM 994 C CA . GLY A 1 133 ? 22.967 -11.566 -23.445 1.00 90.44 133 GLY A CA 1
ATOM 995 C C . GLY A 1 133 ? 24.246 -10.741 -23.286 1.00 90.44 133 GLY A C 1
ATOM 996 O O . GLY A 1 133 ? 24.802 -10.614 -22.194 1.00 90.44 133 GLY A O 1
ATOM 997 N N . GLU A 1 134 ? 24.702 -10.179 -24.400 1.00 86.69 134 GLU A N 1
ATOM 998 C CA . GLU A 1 134 ? 25.881 -9.317 -24.463 1.00 86.69 134 GLU A CA 1
ATOM 999 C C . GLU A 1 134 ? 25.469 -7.872 -24.752 1.00 86.69 134 GLU A C 1
ATOM 1001 O O . GLU A 1 134 ? 24.531 -7.602 -25.511 1.00 86.69 134 GLU A O 1
ATOM 1006 N N . LEU A 1 135 ? 26.155 -6.918 -24.119 1.00 86.00 135 LEU A N 1
ATOM 1007 C CA . LEU A 1 135 ? 25.874 -5.506 -24.333 1.00 86.00 135 LEU A CA 1
ATOM 1008 C C . LEU A 1 135 ? 26.463 -5.064 -25.674 1.00 86.00 135 LEU A C 1
ATOM 1010 O O . LEU A 1 135 ? 27.677 -5.047 -25.848 1.00 86.00 135 LEU A O 1
ATOM 1014 N N . LEU A 1 136 ? 25.599 -4.622 -26.589 1.00 86.25 136 LEU A N 1
ATOM 1015 C CA . LEU A 1 136 ? 26.037 -4.058 -27.864 1.00 86.25 136 LEU A CA 1
ATOM 1016 C C . LEU A 1 136 ? 26.911 -2.817 -27.646 1.00 86.25 136 LEU A C 1
ATOM 1018 O O . LEU A 1 136 ? 26.498 -1.868 -26.965 1.00 86.25 136 LEU A O 1
ATOM 1022 N N . GLY A 1 137 ? 28.073 -2.789 -28.297 1.00 84.56 137 GLY A N 1
ATOM 1023 C CA . GLY A 1 137 ? 28.927 -1.606 -28.374 1.00 84.56 137 GLY A CA 1
ATOM 1024 C C . GLY A 1 137 ? 28.187 -0.393 -28.952 1.00 84.56 137 GLY A C 1
ATOM 1025 O O . GLY A 1 137 ? 27.161 -0.519 -29.624 1.00 84.56 137 GLY A O 1
ATOM 1026 N N . ARG A 1 138 ? 28.687 0.816 -28.664 1.00 87.81 138 ARG A N 1
ATOM 1027 C CA . ARG A 1 138 ? 28.085 2.067 -29.162 1.00 87.81 138 ARG A CA 1
ATOM 1028 C C . ARG A 1 138 ? 28.072 2.123 -30.690 1.00 87.81 138 ARG A C 1
ATOM 1030 O O . ARG A 1 138 ? 27.068 2.541 -31.261 1.00 87.81 138 ARG A O 1
ATOM 1037 N N . ASP A 1 139 ? 29.166 1.702 -31.305 1.00 89.88 139 ASP A N 1
ATOM 1038 C CA . ASP A 1 139 ? 29.318 1.612 -32.749 1.00 89.88 139 ASP A CA 1
ATOM 1039 C C . ASP A 1 139 ? 29.247 0.148 -33.169 1.00 89.88 139 ASP A C 1
ATOM 1041 O O . ASP A 1 139 ? 29.695 -0.745 -32.446 1.00 89.88 139 ASP A O 1
ATOM 1045 N N . GLN A 1 140 ? 28.612 -0.094 -34.307 1.00 87.94 140 GLN A N 1
ATOM 1046 C CA . GLN A 1 140 ? 28.271 -1.422 -34.797 1.00 87.94 140 GLN A CA 1
ATOM 1047 C C . GLN A 1 140 ? 28.530 -1.492 -36.306 1.00 87.94 140 GLN A C 1
ATOM 1049 O O . GLN A 1 140 ? 28.405 -0.469 -36.989 1.00 87.94 140 GLN A O 1
ATOM 1054 N N . PRO A 1 141 ? 28.871 -2.666 -36.860 1.00 88.19 141 PRO A N 1
ATOM 1055 C CA . PRO A 1 141 ? 29.028 -2.819 -38.301 1.00 88.19 141 PRO A CA 1
ATOM 1056 C C . PRO A 1 141 ? 27.720 -2.477 -39.029 1.00 88.19 141 PRO A C 1
ATOM 1058 O O . PRO A 1 141 ? 26.640 -2.914 -38.630 1.00 88.19 141 PRO A O 1
ATOM 1061 N N . LEU A 1 142 ? 27.804 -1.697 -40.113 1.00 86.31 142 LEU A N 1
ATOM 1062 C CA . LEU A 1 142 ? 26.640 -1.387 -40.958 1.00 86.31 142 LEU A CA 1
ATOM 1063 C C . LEU A 1 142 ? 26.127 -2.618 -41.711 1.00 86.31 142 LEU A C 1
ATOM 1065 O O . LEU A 1 142 ? 24.945 -2.705 -42.032 1.00 86.31 142 LEU A O 1
ATOM 1069 N N . ILE A 1 143 ? 27.023 -3.559 -42.003 1.00 81.75 143 ILE A N 1
ATOM 1070 C CA . ILE A 1 143 ? 26.740 -4.794 -42.728 1.00 81.75 143 ILE A CA 1
ATOM 1071 C C . ILE A 1 143 ? 27.316 -5.950 -41.916 1.00 81.75 143 ILE A C 1
ATOM 1073 O O . ILE A 1 143 ? 28.497 -5.926 -41.578 1.00 81.75 143 ILE A O 1
ATOM 1077 N N . GLY A 1 144 ? 26.498 -6.967 -41.647 1.00 79.25 144 GLY A N 1
ATOM 1078 C CA . GLY A 1 144 ? 26.895 -8.149 -40.884 1.00 79.25 144 GLY A CA 1
ATOM 1079 C C . GLY A 1 144 ? 25.969 -8.418 -39.702 1.00 79.25 144 GLY A C 1
ATOM 1080 O O . GLY A 1 144 ? 24.847 -7.914 -39.648 1.00 79.25 144 GLY A O 1
ATOM 1081 N N . GLU A 1 145 ? 26.439 -9.249 -38.778 1.00 79.88 145 GLU A N 1
ATOM 1082 C CA . GLU A 1 145 ? 25.712 -9.611 -37.564 1.00 79.88 145 GLU A CA 1
ATOM 1083 C C . GLU A 1 145 ? 25.730 -8.460 -36.546 1.00 79.88 145 GLU A C 1
ATOM 1085 O O . GLU A 1 145 ? 26.774 -7.868 -36.265 1.00 79.88 145 GLU A O 1
ATOM 1090 N N . VAL A 1 146 ? 24.560 -8.133 -35.992 1.00 79.88 146 VAL A N 1
ATOM 1091 C CA . VAL A 1 146 ? 24.434 -7.153 -34.905 1.00 79.88 146 VAL A CA 1
ATOM 1092 C C . VAL A 1 146 ? 25.057 -7.748 -33.643 1.00 79.88 146 VAL A C 1
ATOM 1094 O O . VAL A 1 146 ? 24.668 -8.836 -33.234 1.00 79.88 146 VAL A O 1
ATOM 1097 N N . GLY A 1 147 ? 25.987 -7.027 -33.017 1.00 79.12 147 GLY A N 1
ATOM 1098 C CA . GLY A 1 147 ? 26.747 -7.502 -31.855 1.00 79.12 147 GLY A CA 1
ATOM 1099 C C . GLY A 1 147 ? 28.183 -7.912 -32.151 1.00 79.12 147 GLY A C 1
ATOM 1100 O O . GLY A 1 147 ? 28.952 -8.062 -31.209 1.00 79.12 147 GLY A O 1
ATOM 1101 N N . ALA A 1 148 ? 28.579 -8.007 -33.422 1.00 80.81 148 ALA A N 1
ATOM 1102 C CA . ALA A 1 148 ? 29.981 -8.183 -33.781 1.00 80.81 148 ALA A CA 1
ATOM 1103 C C . ALA A 1 148 ? 30.807 -6.907 -33.525 1.00 80.81 148 ALA A C 1
ATOM 1105 O O . ALA A 1 148 ? 30.284 -5.785 -33.546 1.00 80.81 148 ALA A O 1
ATOM 1106 N N . ASP A 1 149 ? 32.117 -7.083 -33.335 1.00 79.94 149 ASP A N 1
ATOM 1107 C CA . ASP A 1 149 ? 33.064 -5.975 -33.227 1.00 79.94 149 ASP A CA 1
ATOM 1108 C C . ASP A 1 149 ? 33.010 -5.079 -34.472 1.00 79.94 149 ASP A C 1
ATOM 1110 O O . ASP A 1 149 ? 32.971 -5.549 -35.615 1.00 79.94 149 ASP A O 1
ATOM 1114 N N . ALA A 1 150 ? 33.022 -3.763 -34.251 1.00 78.69 150 ALA A N 1
ATOM 1115 C CA . ALA A 1 150 ? 33.050 -2.803 -35.342 1.00 78.69 150 ALA A CA 1
ATOM 1116 C C . ALA A 1 150 ? 34.366 -2.945 -36.141 1.00 78.69 150 ALA A C 1
ATOM 1118 O O . ALA A 1 150 ? 35.446 -2.961 -35.543 1.00 78.69 150 ALA A O 1
ATOM 1119 N N . PRO A 1 151 ? 34.313 -3.039 -37.483 1.00 78.94 151 PRO A N 1
ATOM 1120 C CA . PRO A 1 151 ? 35.510 -3.177 -38.305 1.00 78.94 151 PRO A CA 1
ATOM 1121 C C . PRO A 1 151 ? 36.382 -1.919 -38.217 1.00 78.94 151 PRO A C 1
ATOM 1123 O O . PRO A 1 151 ? 35.863 -0.807 -38.273 1.00 78.94 151 PRO A O 1
ATOM 1126 N N . ALA A 1 152 ? 37.707 -2.097 -38.153 1.00 80.19 152 ALA A N 1
ATOM 1127 C CA . ALA A 1 152 ? 38.660 -0.985 -38.049 1.00 80.19 152 ALA A CA 1
ATOM 1128 C C . ALA A 1 152 ? 38.569 0.005 -39.228 1.00 80.19 152 ALA A C 1
ATOM 1130 O O . ALA A 1 152 ? 38.627 1.212 -39.016 1.00 80.19 152 ALA A O 1
ATOM 1131 N N . ASP A 1 153 ? 38.359 -0.508 -40.445 1.00 83.25 153 ASP A N 1
ATOM 1132 C CA . ASP A 1 153 ? 38.347 0.276 -41.691 1.00 83.25 153 ASP A CA 1
ATOM 1133 C C . ASP A 1 153 ? 37.020 0.136 -42.472 1.00 83.25 153 ASP A C 1
ATOM 1135 O O . ASP A 1 153 ? 36.983 0.281 -43.695 1.00 83.25 153 ASP A O 1
ATOM 1139 N N . GLY A 1 154 ? 35.916 -0.203 -41.792 1.00 82.50 154 GLY A N 1
ATOM 1140 C CA . GLY A 1 154 ? 34.624 -0.499 -42.427 1.00 82.50 154 GLY A CA 1
ATOM 1141 C C . GLY A 1 154 ? 33.498 0.486 -42.083 1.00 82.50 154 GLY A C 1
ATOM 1142 O O . GLY A 1 154 ? 33.614 1.271 -41.143 1.00 82.50 154 GLY A O 1
ATOM 1143 N N . PRO A 1 155 ? 32.376 0.458 -42.830 1.00 87.50 155 PRO A N 1
ATOM 1144 C CA . PRO A 1 155 ? 31.226 1.300 -42.529 1.00 87.50 155 PRO A CA 1
ATOM 1145 C C . PRO A 1 155 ? 30.548 0.853 -41.227 1.00 87.50 155 PRO A C 1
ATOM 1147 O O . PRO A 1 155 ? 30.230 -0.326 -41.047 1.00 87.50 155 PRO A O 1
ATOM 1150 N N . ILE A 1 156 ? 30.278 1.816 -40.348 1.00 90.38 156 ILE A N 1
ATOM 1151 C CA . ILE A 1 156 ? 29.624 1.611 -39.052 1.00 90.38 156 ILE A CA 1
ATOM 1152 C C . ILE A 1 156 ? 28.323 2.411 -38.949 1.00 90.38 156 ILE A C 1
ATOM 1154 O O . ILE A 1 156 ? 28.120 3.393 -39.666 1.00 90.38 156 ILE A O 1
ATOM 1158 N N . TRP A 1 157 ? 27.458 2.018 -38.018 1.00 88.69 157 TRP A N 1
ATOM 1159 C CA . TRP A 1 157 ? 26.386 2.860 -37.494 1.00 88.69 157 TRP A CA 1
ATOM 1160 C C . TRP A 1 157 ? 26.553 3.040 -35.987 1.00 88.69 157 TRP A C 1
ATOM 1162 O O . TRP A 1 157 ? 26.973 2.130 -35.273 1.00 88.69 157 TRP A O 1
ATOM 1172 N N . THR A 1 158 ? 26.198 4.227 -35.505 1.00 90.00 158 THR A N 1
ATOM 1173 C CA . THR A 1 158 ? 26.217 4.558 -34.080 1.00 90.00 158 THR A CA 1
ATOM 1174 C C . THR A 1 158 ? 24.824 4.376 -33.500 1.00 90.00 158 THR A C 1
ATOM 1176 O O . THR A 1 158 ? 23.838 4.876 -34.052 1.00 90.00 158 THR A O 1
ATOM 1179 N N . ARG A 1 159 ? 24.735 3.694 -32.357 1.00 90.06 159 ARG A N 1
ATOM 1180 C CA . ARG A 1 159 ? 23.489 3.539 -31.607 1.00 90.06 159 ARG A CA 1
ATOM 1181 C C . ARG A 1 159 ? 22.917 4.906 -31.252 1.00 90.06 159 ARG A C 1
ATOM 1183 O O . ARG A 1 159 ? 23.558 5.719 -30.586 1.00 90.06 159 ARG A O 1
ATOM 1190 N N . LYS A 1 160 ? 21.678 5.121 -31.677 1.00 90.88 160 LYS A N 1
ATOM 1191 C CA . LYS A 1 160 ? 20.887 6.304 -31.356 1.00 90.88 160 LYS A CA 1
ATOM 1192 C C . LYS A 1 160 ? 19.906 5.989 -30.236 1.00 90.88 160 LYS A C 1
ATOM 1194 O O . LYS A 1 160 ? 19.486 4.836 -30.093 1.00 90.88 160 LYS A O 1
ATOM 1199 N N . PRO A 1 161 ? 19.520 6.990 -29.443 1.00 92.75 161 PRO A N 1
ATOM 1200 C CA . PRO A 1 161 ? 18.449 6.806 -28.488 1.00 92.75 161 PRO A CA 1
ATOM 1201 C C . PRO A 1 161 ? 17.116 6.510 -29.189 1.00 92.75 161 PRO A C 1
ATOM 1203 O O . PRO A 1 161 ? 16.865 6.939 -30.317 1.00 92.75 161 PRO A O 1
ATOM 1206 N N . HIS A 1 162 ? 16.231 5.791 -28.498 1.00 92.12 162 HIS A N 1
ATOM 1207 C CA . HIS A 1 162 ? 14.991 5.289 -29.093 1.00 92.12 162 HIS A CA 1
ATOM 1208 C C . HIS A 1 162 ? 14.037 6.399 -29.572 1.00 92.12 162 HIS A C 1
ATOM 1210 O O . HIS A 1 162 ? 13.296 6.181 -30.526 1.00 92.12 162 HIS A O 1
ATOM 1216 N N . TRP A 1 163 ? 14.048 7.585 -28.953 1.00 89.75 163 TRP A N 1
ATOM 1217 C CA . TRP A 1 163 ? 13.179 8.696 -29.358 1.00 89.75 163 TRP A CA 1
ATOM 1218 C C . TRP A 1 163 ? 13.578 9.286 -30.715 1.00 89.75 163 TRP A C 1
ATOM 1220 O O . TRP A 1 163 ? 12.704 9.570 -31.527 1.00 89.75 163 TRP A O 1
ATOM 1230 N N . GLU A 1 164 ? 14.880 9.399 -30.996 1.00 92.94 164 GLU A N 1
ATOM 1231 C CA . GLU A 1 164 ? 15.386 9.863 -32.294 1.00 92.94 164 GLU A CA 1
ATOM 1232 C C . GLU A 1 164 ? 15.072 8.844 -33.396 1.00 92.94 164 GLU A C 1
ATOM 1234 O O . GLU A 1 164 ? 14.671 9.213 -34.500 1.00 92.94 164 GLU A O 1
ATOM 1239 N N . LEU A 1 165 ? 15.203 7.547 -33.090 1.00 93.00 165 LEU A N 1
ATOM 1240 C CA . LEU A 1 165 ? 14.815 6.472 -34.007 1.00 93.00 165 LEU A CA 1
ATOM 1241 C C . LEU A 1 165 ? 13.311 6.496 -34.289 1.00 93.00 165 LEU A C 1
ATOM 1243 O O . LEU A 1 165 ? 12.900 6.365 -35.440 1.00 93.00 165 LEU A O 1
ATOM 1247 N N . GLY A 1 166 ? 12.498 6.687 -33.248 1.00 93.69 166 GLY A N 1
ATOM 1248 C CA . GLY A 1 166 ? 11.046 6.766 -33.359 1.00 93.69 166 GLY A CA 1
ATOM 1249 C C . GLY A 1 166 ? 10.576 7.900 -34.271 1.00 93.69 166 GLY A C 1
ATOM 1250 O O . GLY A 1 166 ? 9.663 7.691 -35.071 1.00 93.69 166 GLY A O 1
ATOM 1251 N N . GLU A 1 167 ? 11.230 9.060 -34.186 1.00 92.06 167 GLU A N 1
ATOM 1252 C CA . GLU A 1 167 ? 10.986 10.211 -35.060 1.00 92.06 167 GLU A CA 1
ATOM 1253 C C . GLU A 1 167 ? 11.496 9.963 -36.487 1.00 92.06 167 GLU A C 1
ATOM 1255 O O . GLU A 1 167 ? 10.744 10.129 -37.443 1.00 92.06 167 GLU A O 1
ATOM 1260 N N . THR A 1 168 ? 12.738 9.489 -36.638 1.00 94.38 168 THR A N 1
ATOM 1261 C CA . THR A 1 168 ? 13.366 9.241 -37.952 1.00 94.38 168 THR A CA 1
ATOM 1262 C C . THR A 1 168 ? 12.585 8.223 -38.786 1.00 94.38 168 THR A C 1
ATOM 1264 O O . THR A 1 168 ? 12.473 8.364 -40.002 1.00 94.38 168 THR A O 1
ATOM 1267 N N . LEU A 1 169 ? 12.046 7.189 -38.138 1.00 96.06 169 LEU A N 1
ATOM 1268 C CA . LEU A 1 169 ? 11.249 6.143 -38.782 1.00 96.06 169 LEU A CA 1
ATOM 1269 C C . LEU A 1 169 ? 9.769 6.524 -38.940 1.00 96.06 169 LEU A C 1
ATOM 1271 O O . LEU A 1 169 ? 8.997 5.737 -39.483 1.00 96.06 169 LEU A O 1
ATOM 1275 N N . ASP A 1 170 ? 9.363 7.697 -38.454 1.00 96.56 170 ASP A N 1
ATOM 1276 C CA . ASP A 1 170 ? 7.978 8.163 -38.428 1.00 96.56 170 ASP A CA 1
ATOM 1277 C C . ASP A 1 170 ? 7.007 7.206 -37.705 1.00 96.56 170 ASP A C 1
ATOM 1279 O O . ASP A 1 170 ? 5.849 7.047 -38.088 1.00 96.56 170 ASP A O 1
ATOM 1283 N N . ILE A 1 171 ? 7.461 6.552 -36.631 1.00 97.44 171 ILE A N 1
ATOM 1284 C CA . ILE A 1 171 ? 6.673 5.560 -35.874 1.00 97.44 171 ILE A CA 1
ATOM 1285 C C . ILE A 1 171 ? 6.240 6.043 -34.486 1.00 97.44 171 ILE A C 1
ATOM 1287 O O . ILE A 1 171 ? 5.314 5.469 -33.909 1.00 97.44 171 ILE A O 1
ATOM 1291 N N . ILE A 1 172 ? 6.873 7.095 -33.957 1.00 96.50 172 ILE A N 1
ATOM 1292 C CA . ILE A 1 172 ? 6.529 7.739 -32.681 1.00 96.50 172 ILE A CA 1
ATOM 1293 C C . ILE A 1 172 ? 6.505 9.257 -32.890 1.00 96.50 172 ILE A C 1
ATOM 1295 O O . ILE A 1 172 ? 7.500 9.849 -33.290 1.00 96.50 172 ILE A O 1
ATOM 1299 N N . ASP A 1 173 ? 5.372 9.891 -32.595 1.00 94.81 173 ASP A N 1
ATOM 1300 C CA . ASP A 1 173 ? 5.154 11.333 -32.730 1.00 94.81 173 ASP A CA 1
ATOM 1301 C C . ASP A 1 173 ? 4.850 11.953 -31.357 1.00 94.81 173 ASP A C 1
ATOM 1303 O O . ASP A 1 173 ? 3.706 11.994 -30.886 1.00 94.81 173 ASP A O 1
ATOM 1307 N N . ASN A 1 174 ? 5.914 12.407 -30.692 1.00 92.81 174 ASN A N 1
ATOM 1308 C CA . ASN A 1 174 ? 5.843 13.021 -29.365 1.00 92.81 174 ASN A CA 1
ATOM 1309 C C . ASN A 1 174 ? 5.189 14.409 -29.402 1.00 92.81 174 ASN A C 1
ATOM 1311 O O . ASN A 1 174 ? 4.440 14.760 -28.493 1.00 92.81 174 ASN A O 1
ATOM 1315 N N . ALA A 1 175 ? 5.433 15.196 -30.456 1.00 92.94 175 ALA A N 1
ATOM 1316 C CA . ALA A 1 175 ? 4.910 16.555 -30.572 1.00 92.94 175 ALA A CA 1
ATOM 1317 C C . ALA A 1 175 ? 3.382 16.565 -30.729 1.00 92.94 175 ALA A C 1
ATOM 1319 O O . ALA A 1 175 ? 2.683 17.329 -30.056 1.00 92.94 175 ALA A O 1
ATOM 1320 N N . ARG A 1 176 ? 2.837 15.683 -31.580 1.00 94.81 176 ARG A N 1
ATOM 1321 C CA . ARG A 1 176 ? 1.383 15.522 -31.716 1.00 94.81 176 ARG A CA 1
ATOM 1322 C C . ARG A 1 176 ? 0.768 14.966 -30.438 1.00 94.81 176 ARG A C 1
ATOM 1324 O O . ARG A 1 176 ? -0.296 15.429 -30.040 1.00 94.81 176 ARG A O 1
ATOM 1331 N N . GLY A 1 177 ? 1.452 14.030 -29.791 1.00 95.31 177 GLY A N 1
ATOM 1332 C CA . GLY A 1 177 ? 1.084 13.507 -28.482 1.00 95.31 177 GLY A CA 1
ATOM 1333 C C . GLY A 1 177 ? 0.914 14.588 -27.416 1.00 95.31 177 GLY A C 1
ATOM 1334 O O . GLY A 1 177 ? -0.169 14.746 -26.848 1.00 95.31 177 GLY A O 1
ATOM 1335 N N . ALA A 1 178 ? 1.939 15.427 -27.256 1.00 95.88 178 ALA A N 1
ATOM 1336 C CA . ALA A 1 178 ? 1.928 16.559 -26.336 1.00 95.88 178 ALA A CA 1
ATOM 1337 C C . ALA A 1 178 ? 0.785 17.545 -26.611 1.00 95.88 178 ALA A C 1
ATOM 1339 O O . ALA A 1 178 ? 0.175 18.061 -25.677 1.00 95.88 178 ALA A O 1
ATOM 1340 N N . LYS A 1 179 ? 0.446 17.770 -27.886 1.00 97.00 179 LYS A N 1
ATOM 1341 C CA . LYS A 1 179 ? -0.689 18.615 -28.277 1.00 97.00 179 LYS A CA 1
ATOM 1342 C C . LYS A 1 179 ? -2.052 18.015 -27.898 1.00 97.00 179 LYS A C 1
ATOM 1344 O O . LYS A 1 179 ? -2.983 18.775 -27.654 1.00 97.00 179 LYS A O 1
ATOM 1349 N N . ILE A 1 180 ? -2.189 16.687 -27.901 1.00 97.25 180 ILE A N 1
ATOM 1350 C CA . ILE A 1 180 ? -3.458 15.995 -27.622 1.00 97.25 180 ILE A CA 1
ATOM 1351 C C . ILE A 1 180 ? -3.686 15.839 -26.115 1.00 97.25 180 ILE A C 1
ATOM 1353 O O . ILE A 1 180 ? -4.781 16.130 -25.641 1.00 97.25 180 ILE A O 1
ATOM 1357 N N . ALA A 1 181 ? -2.677 15.362 -25.381 1.00 96.38 181 ALA A N 1
ATOM 1358 C CA . ALA A 1 181 ? -2.832 14.895 -24.000 1.00 96.38 181 ALA A CA 1
ATOM 1359 C C . ALA A 1 181 ? -1.789 15.462 -23.014 1.00 96.38 181 ALA A C 1
ATOM 1361 O O . ALA A 1 181 ? -1.826 15.131 -21.832 1.00 96.38 181 ALA A O 1
ATOM 1362 N N . GLY A 1 182 ? -0.877 16.330 -23.467 1.00 93.94 182 GLY A N 1
ATOM 1363 C CA . GLY A 1 182 ? 0.232 16.836 -22.654 1.00 93.94 182 GLY A CA 1
ATOM 1364 C C . GLY A 1 182 ? 1.482 15.946 -22.689 1.00 93.94 182 GLY A C 1
ATOM 1365 O O . GLY A 1 182 ? 1.551 14.948 -23.409 1.00 93.94 182 GLY A O 1
ATOM 1366 N N . SER A 1 183 ? 2.517 16.349 -21.945 1.00 93.50 183 SER A N 1
ATOM 1367 C CA . SER A 1 183 ? 3.814 15.654 -21.918 1.00 93.50 183 SER A CA 1
ATOM 1368 C C . SER A 1 183 ? 3.678 14.191 -21.468 1.00 93.50 183 SER A C 1
ATOM 1370 O O . SER A 1 183 ? 2.880 13.891 -20.586 1.00 93.50 183 SER A O 1
ATOM 1372 N N . GLY A 1 184 ? 4.475 13.291 -22.056 1.00 91.25 184 GLY A N 1
ATOM 1373 C CA . GLY A 1 184 ? 4.509 11.864 -21.698 1.00 91.25 184 GLY A CA 1
ATOM 1374 C C . GLY A 1 184 ? 3.553 10.954 -22.481 1.00 91.25 184 GLY A C 1
ATOM 1375 O O . GLY A 1 184 ? 3.583 9.745 -22.279 1.00 91.25 184 GLY A O 1
ATOM 1376 N N . PHE A 1 185 ? 2.751 11.497 -23.405 1.00 93.75 185 PHE A N 1
ATOM 1377 C CA . PHE A 1 185 ? 1.767 10.731 -24.181 1.00 93.75 185 PHE A CA 1
ATOM 1378 C C . PHE A 1 185 ? 2.110 10.690 -25.678 1.00 93.75 185 PHE A C 1
ATOM 1380 O O . PHE A 1 185 ? 1.594 11.512 -26.429 1.00 93.75 185 PHE A O 1
ATOM 1387 N N . PRO A 1 186 ? 2.967 9.769 -26.154 1.00 94.56 186 PRO A N 1
ATOM 1388 C CA . PRO A 1 186 ? 3.323 9.684 -27.571 1.00 94.56 186 PRO A CA 1
ATOM 1389 C C . PRO A 1 186 ? 2.160 9.208 -28.454 1.00 94.56 186 PRO A C 1
ATOM 1391 O O . PRO A 1 186 ? 1.364 8.356 -28.058 1.00 94.56 186 PRO A O 1
ATOM 1394 N N . VAL A 1 187 ? 2.114 9.677 -29.707 1.00 96.06 187 VAL A N 1
ATOM 1395 C CA . VAL A 1 187 ? 1.283 9.057 -30.753 1.00 96.06 187 VAL A CA 1
ATOM 1396 C C . VAL A 1 187 ? 2.115 8.027 -31.509 1.00 96.06 187 VAL A C 1
ATOM 1398 O O . VAL A 1 187 ? 3.043 8.383 -32.232 1.00 96.06 187 VAL A O 1
ATOM 1401 N N . TYR A 1 188 ? 1.766 6.749 -31.392 1.00 96.38 188 TYR A N 1
ATOM 1402 C CA . TYR A 1 188 ? 2.360 5.695 -32.217 1.00 96.38 188 TYR A CA 1
ATOM 1403 C C . TYR A 1 188 ? 1.738 5.687 -33.617 1.00 96.38 188 TYR A C 1
ATOM 1405 O O . TYR A 1 188 ? 0.515 5.792 -33.747 1.00 96.38 188 TYR A O 1
ATOM 1413 N N . LYS A 1 189 ? 2.558 5.508 -34.657 1.00 95.94 189 LYS A N 1
ATOM 1414 C CA . LYS A 1 189 ? 2.142 5.504 -36.070 1.00 95.94 189 LYS A CA 1
ATOM 1415 C C . LYS A 1 189 ? 2.622 4.253 -36.794 1.00 95.94 189 LYS A C 1
ATOM 1417 O O . LYS A 1 189 ? 3.699 3.740 -36.501 1.00 95.94 189 LYS A O 1
ATOM 1422 N N . GLY A 1 190 ? 1.832 3.783 -37.762 1.00 96.62 190 GLY A N 1
ATOM 1423 C CA . GLY A 1 190 ? 2.209 2.706 -38.683 1.00 96.62 190 GLY A CA 1
ATOM 1424 C C . GLY A 1 190 ? 2.828 1.497 -37.975 1.00 96.62 190 GLY A C 1
ATOM 1425 O O . GLY A 1 190 ? 2.177 0.846 -37.152 1.00 96.62 190 GLY A O 1
ATOM 1426 N N . ALA A 1 191 ? 4.100 1.229 -38.280 1.00 97.44 191 ALA A N 1
ATOM 1427 C CA . ALA A 1 191 ? 4.859 0.133 -37.684 1.00 97.44 191 ALA A CA 1
ATOM 1428 C C . ALA A 1 191 ? 5.004 0.250 -36.154 1.00 97.44 191 ALA A C 1
ATOM 1430 O O . ALA A 1 191 ? 4.986 -0.774 -35.480 1.00 97.44 191 ALA A O 1
ATOM 1431 N N . GLY A 1 192 ? 5.053 1.457 -35.582 1.00 96.69 192 GLY A N 1
ATOM 1432 C CA . GLY A 1 192 ? 5.076 1.657 -34.128 1.00 96.69 192 GLY A CA 1
ATOM 1433 C C . GLY A 1 192 ? 3.794 1.176 -33.450 1.00 96.69 192 GLY A C 1
ATOM 1434 O O . GLY A 1 192 ? 3.847 0.430 -32.474 1.00 96.69 192 GLY A O 1
ATOM 1435 N N . SER A 1 193 ? 2.628 1.524 -34.008 1.00 97.25 193 SER A N 1
ATOM 1436 C CA . SER A 1 193 ? 1.339 1.043 -33.487 1.00 97.25 193 SER A CA 1
ATOM 1437 C C . SER A 1 193 ? 1.193 -0.472 -33.658 1.00 97.25 193 SER A C 1
ATOM 1439 O O . SER A 1 193 ? 0.603 -1.141 -32.811 1.00 97.25 193 SER A O 1
ATOM 1441 N N . ALA A 1 194 ? 1.694 -1.020 -34.770 1.00 98.00 194 ALA A N 1
ATOM 1442 C CA . ALA A 1 194 ? 1.674 -2.458 -35.021 1.00 98.00 194 ALA A CA 1
ATOM 1443 C C . ALA A 1 194 ? 2.573 -3.219 -34.036 1.00 98.00 194 ALA A C 1
ATOM 1445 O O . ALA A 1 194 ? 2.126 -4.209 -33.462 1.00 98.00 194 ALA A O 1
ATOM 1446 N N . LEU A 1 195 ? 3.791 -2.723 -33.793 1.00 97.31 195 LEU A N 1
ATOM 1447 C CA . LEU A 1 195 ? 4.745 -3.313 -32.857 1.00 97.31 195 LEU A CA 1
ATOM 1448 C C . LEU A 1 195 ? 4.189 -3.353 -31.431 1.00 97.31 195 LEU A C 1
ATOM 1450 O O . LEU A 1 195 ? 4.279 -4.387 -30.779 1.00 97.31 195 LEU A O 1
ATOM 1454 N N . GLN A 1 196 ? 3.559 -2.270 -30.966 1.00 96.94 196 GLN A N 1
ATOM 1455 C CA . GLN A 1 196 ? 2.941 -2.226 -29.637 1.00 96.94 196 GLN A CA 1
ATOM 1456 C C . GLN A 1 196 ? 1.905 -3.348 -29.456 1.00 96.94 196 GLN A C 1
ATOM 1458 O O . GLN A 1 196 ? 1.981 -4.108 -28.493 1.00 96.94 196 GLN A O 1
ATOM 1463 N N . ARG A 1 197 ? 0.972 -3.504 -30.405 1.00 97.50 197 ARG A N 1
ATOM 1464 C CA . ARG A 1 197 ? -0.022 -4.590 -30.356 1.00 97.50 197 ARG A CA 1
ATOM 1465 C C . ARG A 1 197 ? 0.615 -5.971 -30.472 1.00 97.50 197 ARG A C 1
ATOM 1467 O O . ARG A 1 197 ? 0.178 -6.888 -29.789 1.00 97.50 197 ARG A O 1
ATOM 1474 N N . ALA A 1 198 ? 1.634 -6.121 -31.318 1.00 98.44 198 ALA A N 1
ATOM 1475 C CA . ALA A 1 198 ? 2.339 -7.387 -31.481 1.00 98.44 198 ALA A CA 1
ATOM 1476 C C . ALA A 1 198 ? 3.023 -7.826 -30.177 1.00 98.44 198 ALA A C 1
ATOM 1478 O O . ALA A 1 198 ? 2.895 -8.984 -29.798 1.00 98.44 198 ALA A O 1
ATOM 1479 N N . LEU A 1 199 ? 3.680 -6.905 -29.465 1.00 98.25 199 LEU A N 1
ATOM 1480 C CA . LEU A 1 199 ? 4.307 -7.183 -28.169 1.00 98.25 199 LEU A CA 1
ATOM 1481 C C . LEU A 1 199 ? 3.276 -7.543 -27.094 1.00 98.25 199 LEU A C 1
ATOM 1483 O O . LEU A 1 199 ? 3.490 -8.502 -26.358 1.00 98.25 199 LEU A O 1
ATOM 1487 N N . ILE A 1 200 ? 2.152 -6.816 -27.032 1.00 97.81 200 ILE A N 1
ATOM 1488 C CA . ILE A 1 200 ? 1.046 -7.127 -26.112 1.00 97.81 200 ILE A CA 1
ATOM 1489 C C . ILE A 1 200 ? 0.522 -8.541 -26.381 1.00 97.81 200 ILE A C 1
ATOM 1491 O O . ILE A 1 200 ? 0.483 -9.361 -25.469 1.00 97.81 200 ILE A O 1
ATOM 1495 N N . ASN A 1 201 ? 0.183 -8.850 -27.636 1.00 97.69 201 ASN A N 1
ATOM 1496 C CA . ASN A 1 201 ? -0.351 -10.158 -28.014 1.00 97.69 201 ASN A CA 1
ATOM 1497 C C . ASN A 1 201 ? 0.653 -11.286 -27.764 1.00 97.69 201 ASN A C 1
ATOM 1499 O O . ASN A 1 201 ? 0.276 -12.332 -27.253 1.00 97.69 201 ASN A O 1
ATOM 1503 N N . TRP A 1 202 ? 1.931 -11.073 -28.084 1.00 98.31 202 TRP A N 1
ATOM 1504 C CA . TRP A 1 202 ? 2.976 -12.055 -27.807 1.00 98.31 202 TRP A CA 1
ATOM 1505 C C . TRP A 1 202 ? 3.095 -12.342 -26.306 1.00 98.31 202 TRP A C 1
ATOM 1507 O O . TRP A 1 202 ? 3.137 -13.504 -25.907 1.00 98.31 202 TRP A O 1
ATOM 1517 N N . PHE A 1 203 ? 3.085 -11.304 -25.462 1.00 97.62 203 PHE A N 1
ATOM 1518 C CA . PHE A 1 203 ? 3.131 -11.480 -24.012 1.00 97.62 203 PHE A CA 1
ATOM 1519 C C . PHE A 1 203 ? 1.900 -12.241 -23.496 1.00 97.62 203 PHE A C 1
ATOM 1521 O O . PHE A 1 203 ? 2.054 -13.174 -22.709 1.00 97.62 203 PHE A O 1
ATOM 1528 N N . LEU A 1 204 ? 0.698 -11.894 -23.969 1.00 97.69 204 LEU A N 1
ATOM 1529 C CA . LEU A 1 204 ? -0.540 -12.606 -23.631 1.00 97.69 204 LEU A CA 1
ATOM 1530 C C . LEU A 1 204 ? -0.475 -14.080 -24.041 1.00 97.69 204 LEU A C 1
ATOM 1532 O O . LEU A 1 204 ? -0.795 -14.954 -23.237 1.00 97.69 204 LEU A O 1
ATOM 1536 N N . ASP A 1 205 ? -0.007 -14.370 -25.252 1.00 98.00 205 ASP A N 1
ATOM 1537 C CA . ASP A 1 205 ? 0.111 -15.730 -25.771 1.00 98.00 205 ASP A CA 1
ATOM 1538 C C . ASP A 1 205 ? 1.065 -16.581 -24.922 1.00 98.00 205 ASP A C 1
ATOM 1540 O O . ASP A 1 205 ? 0.689 -17.675 -24.500 1.00 98.00 205 ASP A O 1
ATOM 1544 N N . VAL A 1 206 ? 2.258 -16.064 -24.604 1.00 98.25 206 VAL A N 1
ATOM 1545 C CA . VAL A 1 206 ? 3.235 -16.759 -23.747 1.00 98.25 206 VAL A CA 1
ATOM 1546 C C . VAL A 1 206 ? 2.630 -17.067 -22.376 1.00 98.25 206 VAL A C 1
ATOM 1548 O O . VAL A 1 206 ? 2.724 -18.189 -21.874 1.00 98.25 206 VAL A O 1
ATOM 1551 N N . HIS A 1 207 ? 1.967 -16.096 -21.747 1.00 98.06 207 HIS A N 1
ATOM 1552 C CA . HIS A 1 207 ? 1.473 -16.274 -20.381 1.00 98.06 207 HIS A CA 1
ATOM 1553 C C . HIS A 1 207 ? 0.232 -17.173 -20.315 1.00 98.06 207 HIS A C 1
ATOM 1555 O O . HIS A 1 207 ? 0.108 -17.982 -19.395 1.00 98.06 207 HIS A O 1
ATOM 1561 N N . THR A 1 208 ? -0.664 -17.085 -21.299 1.00 98.06 208 THR A N 1
ATOM 1562 C CA . THR A 1 208 ? -1.922 -17.847 -21.301 1.00 98.06 208 THR A CA 1
ATOM 1563 C C . THR A 1 208 ? -1.769 -19.255 -21.865 1.00 98.06 208 THR A C 1
ATOM 1565 O O . THR A 1 208 ? -2.314 -20.202 -21.298 1.00 98.06 208 THR A O 1
ATOM 1568 N N . ARG A 1 209 ? -1.018 -19.426 -22.960 1.00 97.69 209 ARG A N 1
ATOM 1569 C CA . ARG A 1 209 ? -0.908 -20.716 -23.659 1.00 97.69 209 ARG A CA 1
ATOM 1570 C C . ARG A 1 209 ? 0.197 -21.601 -23.106 1.00 97.69 209 ARG A C 1
ATOM 1572 O O . ARG A 1 209 ? 0.033 -22.816 -23.093 1.00 97.69 209 ARG A O 1
ATOM 1579 N N . GLU A 1 210 ? 1.304 -21.010 -22.661 1.00 97.81 210 GLU A N 1
ATOM 1580 C CA . GLU A 1 210 ? 2.481 -21.771 -22.218 1.00 97.81 210 GLU A CA 1
ATOM 1581 C C . GLU A 1 210 ? 2.595 -21.834 -20.690 1.00 97.81 210 GLU A C 1
ATOM 1583 O O . GLU A 1 210 ? 3.057 -22.838 -20.155 1.00 97.81 210 GLU A O 1
ATOM 1588 N N . ASN A 1 211 ? 2.137 -20.796 -19.976 1.00 97.88 211 ASN A N 1
ATOM 1589 C CA . ASN A 1 211 ? 2.295 -20.679 -18.518 1.00 97.88 211 ASN A CA 1
ATOM 1590 C C . ASN A 1 211 ? 0.979 -20.812 -17.726 1.00 97.88 211 ASN A C 1
ATOM 1592 O O . ASN A 1 211 ? 0.977 -20.657 -16.506 1.00 97.88 211 ASN A O 1
ATOM 1596 N N . GLY A 1 212 ? -0.142 -21.111 -18.395 1.00 96.81 212 GLY A N 1
ATOM 1597 C CA . GLY A 1 212 ? -1.419 -21.441 -17.750 1.00 96.81 212 GLY A CA 1
ATOM 1598 C C . GLY A 1 212 ? -2.113 -20.284 -17.023 1.00 96.81 212 GLY A C 1
ATOM 1599 O O . GLY A 1 212 ? -2.989 -20.526 -16.191 1.00 96.81 212 GLY A O 1
ATOM 1600 N N . MET A 1 213 ? -1.740 -19.032 -17.303 1.00 98.00 213 MET A N 1
ATOM 1601 C CA . MET A 1 213 ? -2.419 -17.867 -16.732 1.00 98.00 213 MET A CA 1
ATOM 1602 C C . MET A 1 213 ? -3.780 -17.635 -17.399 1.00 98.00 213 MET A C 1
ATOM 1604 O O . MET A 1 213 ? -3.970 -17.906 -18.582 1.00 98.00 213 MET A O 1
ATOM 1608 N N . THR A 1 214 ? -4.738 -17.091 -16.645 1.00 97.88 214 THR A N 1
ATOM 1609 C CA . THR A 1 214 ? -6.025 -16.641 -17.196 1.00 97.88 214 THR A CA 1
ATOM 1610 C C . THR A 1 214 ? -5.929 -15.168 -17.568 1.00 97.88 214 THR A C 1
ATOM 1612 O O . THR A 1 214 ? -5.628 -14.336 -16.713 1.00 97.88 214 THR A O 1
ATOM 1615 N N . GLU A 1 215 ? -6.194 -14.836 -18.829 1.00 97.12 215 GLU A N 1
ATOM 1616 C CA . GLU A 1 215 ? -6.287 -13.442 -19.263 1.00 97.12 215 GLU A CA 1
ATOM 1617 C C . GLU A 1 215 ? -7.547 -12.778 -18.697 1.00 97.12 215 GLU A C 1
ATOM 1619 O O . GLU A 1 215 ? -8.638 -13.352 -18.717 1.00 97.12 215 GLU A O 1
ATOM 1624 N N . VAL A 1 216 ? -7.394 -11.549 -18.203 1.00 97.00 216 VAL A N 1
ATOM 1625 C CA . VAL A 1 216 ? -8.480 -10.743 -17.643 1.00 97.00 216 VAL A CA 1
ATOM 1626 C C . VAL A 1 216 ? -8.417 -9.345 -18.246 1.00 97.00 216 VAL A C 1
ATOM 1628 O O . VAL A 1 216 ? -7.370 -8.703 -18.216 1.00 97.00 216 VAL A O 1
ATOM 1631 N N . TRP A 1 217 ? -9.555 -8.853 -18.741 1.00 96.12 217 TRP A N 1
ATOM 1632 C CA . TRP A 1 217 ? -9.723 -7.474 -19.204 1.00 96.12 217 TRP A CA 1
ATOM 1633 C C . TRP A 1 217 ? -10.548 -6.672 -18.181 1.00 96.12 217 TRP A C 1
ATOM 1635 O O . TRP A 1 217 ? -11.783 -6.713 -18.225 1.00 96.12 217 TRP A O 1
ATOM 1645 N N . PRO A 1 218 ? -9.910 -5.989 -17.211 1.00 96.19 218 PRO A N 1
ATOM 1646 C CA . PRO A 1 218 ? -10.628 -5.263 -16.170 1.00 96.19 218 PRO A CA 1
ATOM 1647 C C . PRO A 1 218 ? -11.166 -3.908 -16.669 1.00 96.19 218 PRO A C 1
ATOM 1649 O O . PRO A 1 218 ? -10.674 -3.361 -17.661 1.00 96.19 218 PRO A O 1
ATOM 1652 N N . PRO A 1 219 ? -12.151 -3.312 -15.970 1.00 96.94 219 PRO A N 1
ATOM 1653 C CA . PRO A 1 219 ? -12.545 -1.927 -16.207 1.00 96.94 219 PRO A CA 1
ATOM 1654 C C . PRO A 1 219 ? -11.36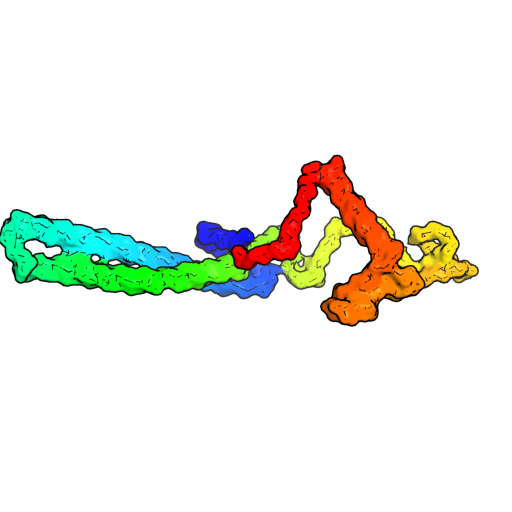0 -0.963 -16.045 1.00 96.94 219 PRO A C 1
ATOM 1656 O O . PRO A 1 219 ? -10.659 -0.999 -15.037 1.00 96.94 219 PRO A O 1
ATOM 1659 N N . ALA A 1 220 ? -11.164 -0.065 -17.015 1.00 95.44 220 ALA A N 1
ATOM 1660 C CA . ALA A 1 220 ? -10.089 0.934 -16.975 1.00 95.44 220 ALA A CA 1
ATOM 1661 C C . ALA A 1 220 ? -10.334 2.062 -15.951 1.00 95.44 220 ALA A C 1
ATOM 1663 O O . ALA A 1 220 ? -9.405 2.773 -15.579 1.00 95.44 220 ALA A O 1
ATOM 1664 N N . VAL A 1 221 ? -11.583 2.235 -15.506 1.00 96.19 221 VAL A N 1
ATOM 1665 C CA . VAL A 1 221 ? -11.983 3.190 -14.467 1.00 96.19 221 VAL A CA 1
ATOM 1666 C C . VAL A 1 221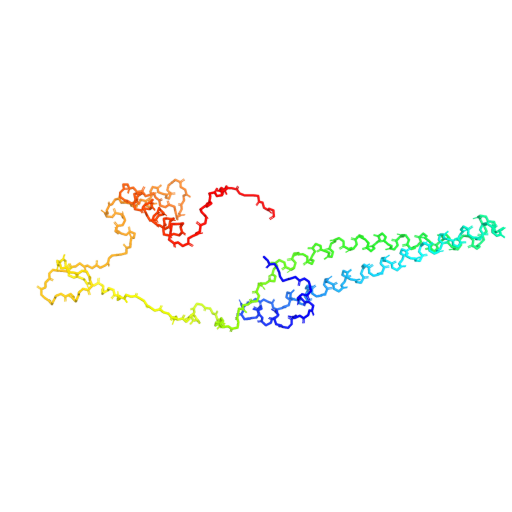 ? -12.556 2.396 -13.301 1.00 96.19 221 VAL A C 1
ATOM 1668 O O . VAL A 1 221 ? -13.486 1.610 -13.484 1.00 96.19 221 VAL A O 1
ATOM 1671 N N . VAL A 1 222 ? -11.993 2.609 -12.114 1.00 94.56 222 VAL A N 1
ATOM 1672 C CA . VAL A 1 222 ? -12.356 1.914 -10.872 1.00 94.56 222 VAL A CA 1
ATOM 1673 C C . VAL A 1 222 ? -12.796 2.918 -9.805 1.00 94.56 222 VAL A C 1
ATOM 1675 O O . VAL A 1 222 ? -12.511 4.111 -9.910 1.00 94.56 222 VAL A O 1
ATOM 1678 N N . ASN A 1 223 ? -13.535 2.448 -8.799 1.00 94.12 223 ASN A N 1
ATOM 1679 C CA . ASN A 1 223 ? -13.909 3.264 -7.643 1.00 94.12 223 ASN A CA 1
ATOM 1680 C C . ASN A 1 223 ? -12.736 3.377 -6.647 1.00 94.12 223 ASN A C 1
ATOM 1682 O O . ASN A 1 223 ? -11.734 2.678 -6.767 1.00 94.12 223 ASN A O 1
ATOM 1686 N N . THR A 1 224 ? -12.862 4.272 -5.668 1.00 87.44 224 THR A N 1
ATOM 1687 C CA . THR A 1 224 ? -11.862 4.495 -4.608 1.00 87.44 224 THR A CA 1
ATOM 1688 C C . THR A 1 224 ? -12.081 3.590 -3.390 1.00 87.44 224 THR A C 1
ATOM 1690 O O . THR A 1 224 ? -11.792 4.031 -2.281 1.00 87.44 224 THR A O 1
ATOM 1693 N N . ALA A 1 225 ? -12.709 2.421 -3.568 1.00 61.09 225 ALA A N 1
ATOM 1694 C CA . ALA A 1 225 ? -13.110 1.554 -2.456 1.00 61.09 225 ALA A CA 1
ATOM 1695 C C . ALA A 1 225 ? -11.939 1.175 -1.539 1.00 61.09 225 ALA A C 1
ATOM 1697 O O . ALA A 1 225 ? -10.820 0.963 -2.061 1.00 61.09 225 ALA A O 1
#

Radius of gyration: 34.46 Å; chains: 1; bounding box: 80×40×92 Å